Protein AF-A0A409W8H4-F1 (afdb_monomer)

Sequence (332 aa):
MALPLVQTGDVSIERWTSKVPLEGHRILLLGATGSGKSSFIEALAGSHNLLGISGSTLASVTQDVQAFKVVNVQAKQYDNDVWPVFIIDTPGQEMLKRSEDHFGQLQNVIWKDEVKRGAVMVKFQNTQASALEILIGAQVWDSIFSSVFNPNGKTELPPLVLTELMGRIQNARHERQVILRDRFQLLTLPDPGCDLDSTLIQLLKDVDGRLTNYIHQLVVFGSPVPNVPDPESIMYQHLFSITLSWQQFIHANKFALTQSPSLSPARRAVLKKSLRASIDNFISAYVTLNTVGNPPSNVQPFAPTVKLGMLDQIKLTTLMQAKRLQLQRKAL

Radius of gyration: 25.26 Å; Cα contacts (8 Å, |Δi|>4): 363; chains: 1; bounding box: 60×50×66 Å

Secondary structure (DSSP, 8-state):
----EEEEEEEEEEEE-SPPPSSSEEEE---BTTSSHHHHHHHHH-TT---S---SSSS----S-EEEEEEEEEEEPTTS-EEEEEEEE-PPB--TT-TTHHHHHIIIIISHHHHHTT-------SSHHHHHHHHHHGGGS-SSHHHHT-TTS-----HHHHHHHHHHHHHHHHHHHHHHHHHHHHHHSSS--HHHHHHHHHHHHHHHHHHHHHHHHHHHT-S-STTSPPHHHHHHHHHHHHHHHHHHHHHHHHHHHHH-TT--HHHHHHHHHHHHHHHHHHHHHHHHHHHH-SPPTTSPPP-------HHHHHHHHHHHHHHHHHHHHHT-

Structure (mmCIF, N/CA/C/O backbone):
data_AF-A0A409W8H4-F1
#
_entry.id   AF-A0A409W8H4-F1
#
loop_
_atom_site.group_PDB
_atom_site.id
_atom_site.type_symbol
_atom_site.label_atom_id
_atom_site.label_alt_id
_atom_site.label_comp_id
_atom_site.label_asym_id
_atom_site.label_entity_id
_atom_site.label_seq_id
_atom_site.pdbx_PDB_ins_code
_atom_site.Cartn_x
_atom_site.Cartn_y
_atom_site.Cartn_z
_atom_site.occupancy
_atom_site.B_iso_or_equiv
_atom_site.auth_seq_id
_atom_site.auth_comp_id
_atom_site.auth_asym_id
_atom_site.auth_atom_id
_atom_site.pdbx_PDB_model_num
ATOM 1 N N . MET A 1 1 ? 16.276 6.817 -31.673 1.00 57.44 1 MET A N 1
ATOM 2 C CA . MET A 1 1 ? 17.043 5.655 -32.135 1.00 57.44 1 MET A CA 1
ATOM 3 C C . MET A 1 1 ? 17.191 4.645 -31.016 1.00 57.44 1 MET A C 1
ATOM 5 O O . MET A 1 1 ? 17.761 4.958 -29.972 1.00 57.44 1 MET A O 1
ATOM 9 N N . ALA A 1 2 ? 16.630 3.457 -31.230 1.00 64.31 2 ALA A N 1
ATOM 10 C CA . ALA A 1 2 ? 16.836 2.293 -30.375 1.00 64.31 2 ALA A CA 1
ATOM 11 C C . ALA A 1 2 ? 18.333 1.965 -30.252 1.00 64.31 2 ALA A C 1
ATOM 13 O O . ALA A 1 2 ? 19.069 2.093 -31.230 1.00 64.31 2 ALA A O 1
ATOM 14 N N . LEU A 1 3 ? 18.776 1.537 -29.068 1.00 75.62 3 LEU A N 1
ATOM 15 C CA . LEU A 1 3 ? 20.126 1.002 -28.886 1.00 75.62 3 LEU A CA 1
ATOM 16 C C . LEU A 1 3 ? 20.118 -0.461 -29.351 1.00 75.62 3 LEU A C 1
ATOM 18 O O . LEU A 1 3 ? 19.427 -1.268 -28.721 1.00 75.62 3 LEU A O 1
ATOM 22 N N . PRO A 1 4 ? 20.831 -0.840 -30.428 1.00 86.50 4 PRO A N 1
ATOM 23 C CA . PRO A 1 4 ? 20.831 -2.222 -30.877 1.00 86.50 4 PRO A CA 1
ATOM 24 C C . PRO A 1 4 ? 21.430 -3.131 -29.803 1.00 86.50 4 PRO A C 1
ATOM 26 O O . PRO A 1 4 ? 22.544 -2.904 -29.324 1.00 86.50 4 PRO A O 1
ATOM 29 N N . LEU A 1 5 ? 20.689 -4.175 -29.433 1.00 89.88 5 LEU A N 1
ATOM 30 C CA . LEU A 1 5 ? 21.189 -5.222 -28.553 1.00 89.88 5 LEU A CA 1
ATOM 31 C C . LEU A 1 5 ? 22.082 -6.171 -29.346 1.00 89.88 5 LEU A C 1
ATOM 33 O O . LEU A 1 5 ? 21.647 -6.758 -30.325 1.00 89.88 5 LEU A O 1
ATOM 37 N N . VAL A 1 6 ? 23.323 -6.356 -28.933 1.00 91.69 6 VAL A N 1
ATOM 38 C CA . VAL A 1 6 ? 24.270 -7.252 -29.588 1.00 91.69 6 VAL A CA 1
ATOM 39 C C . VAL A 1 6 ? 24.545 -8.431 -28.678 1.00 91.69 6 VAL A C 1
ATOM 41 O O . VAL A 1 6 ? 24.957 -8.263 -27.531 1.00 91.69 6 VAL A O 1
ATOM 44 N N . GLN A 1 7 ? 24.311 -9.624 -29.215 1.00 93.94 7 GLN A N 1
ATOM 45 C CA . GLN A 1 7 ? 24.717 -10.868 -28.588 1.00 93.94 7 GLN A CA 1
ATOM 46 C C . GLN A 1 7 ? 26.213 -11.087 -28.843 1.00 93.94 7 GLN A C 1
ATOM 48 O O . GLN A 1 7 ? 26.664 -11.064 -29.987 1.00 93.94 7 GLN A O 1
ATOM 53 N N . THR A 1 8 ? 26.986 -11.281 -27.777 1.00 95.31 8 THR A N 1
ATOM 54 C CA . THR A 1 8 ? 28.448 -11.459 -27.831 1.00 95.31 8 THR A CA 1
ATOM 55 C C . THR A 1 8 ? 28.888 -12.900 -27.564 1.00 95.31 8 THR A C 1
ATOM 57 O O . THR A 1 8 ? 30.082 -13.183 -27.566 1.00 95.31 8 THR A O 1
ATOM 60 N N . GLY A 1 9 ? 27.942 -13.805 -27.309 1.00 94.75 9 GLY A N 1
ATOM 61 C CA . GLY A 1 9 ? 28.176 -15.209 -26.970 1.00 94.75 9 GLY A CA 1
ATOM 62 C C . GLY A 1 9 ? 26.880 -15.899 -26.546 1.00 94.75 9 GLY A C 1
ATOM 63 O O . GLY A 1 9 ? 25.793 -15.372 -26.788 1.00 94.75 9 GLY A O 1
ATOM 64 N N . ASP A 1 10 ? 26.982 -17.056 -25.897 1.00 93.25 10 ASP A N 1
ATOM 65 C CA . ASP A 1 10 ? 25.813 -17.767 -25.369 1.00 93.25 10 ASP A CA 1
ATOM 66 C C . ASP A 1 10 ? 25.134 -16.944 -24.270 1.00 93.25 10 ASP A C 1
ATOM 68 O O . ASP A 1 10 ? 25.772 -16.535 -23.297 1.00 93.25 10 ASP A O 1
ATOM 72 N N . VAL A 1 11 ? 23.841 -16.670 -24.434 1.00 93.44 11 VAL A N 1
ATOM 73 C CA . VAL A 1 11 ? 23.091 -15.821 -23.502 1.00 93.44 11 VAL A CA 1
ATOM 74 C C . VAL A 1 11 ? 22.769 -16.590 -22.227 1.00 93.44 11 VAL A C 1
ATOM 76 O O . VAL A 1 11 ? 22.289 -17.722 -22.272 1.00 93.44 11 VAL A O 1
ATOM 79 N N . SER A 1 12 ? 22.992 -15.941 -21.087 1.00 93.94 12 SER A N 1
ATOM 80 C CA . SER A 1 12 ? 22.566 -16.427 -19.776 1.00 93.94 12 SER A CA 1
ATOM 81 C C . SER A 1 12 ? 22.081 -15.270 -18.901 1.00 93.94 12 SER A C 1
ATOM 83 O O . SER A 1 12 ? 22.122 -14.102 -19.298 1.00 93.94 12 SER A O 1
ATOM 85 N N . ILE A 1 13 ? 21.569 -15.584 -17.712 1.00 95.19 13 ILE A N 1
ATOM 86 C CA . ILE A 1 13 ? 21.034 -14.603 -16.767 1.00 95.19 13 ILE A CA 1
ATOM 87 C C . ILE A 1 13 ? 21.711 -14.787 -15.413 1.00 95.19 13 ILE A C 1
ATOM 89 O O . ILE A 1 13 ? 21.793 -15.903 -14.905 1.00 95.19 13 ILE A O 1
ATOM 93 N N . GLU A 1 14 ? 22.107 -13.679 -14.791 1.00 95.19 14 GLU A N 1
ATOM 94 C CA . GLU A 1 14 ? 22.548 -13.649 -13.396 1.00 95.19 14 GLU A CA 1
ATOM 95 C C . GLU A 1 14 ? 21.641 -12.745 -12.552 1.00 95.19 14 GLU A C 1
ATOM 97 O O . GLU A 1 14 ? 2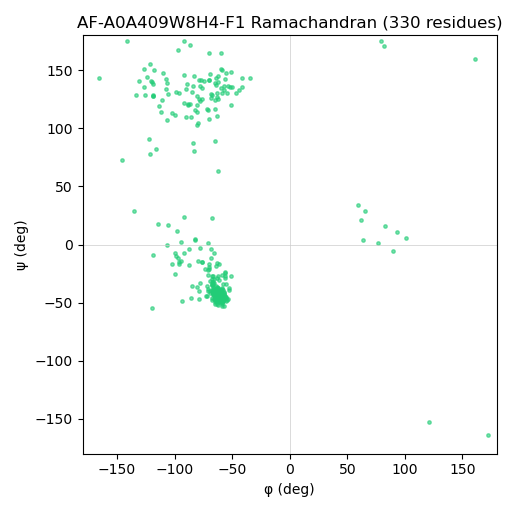1.253 -11.653 -12.976 1.00 95.19 14 GLU A O 1
ATOM 102 N N . ARG A 1 15 ? 21.289 -13.183 -11.335 1.00 95.31 15 ARG A N 1
ATOM 103 C CA . ARG A 1 15 ? 20.558 -12.330 -10.386 1.00 95.31 15 ARG A CA 1
ATOM 104 C C . ARG A 1 15 ? 21.471 -11.187 -9.940 1.00 95.31 15 ARG A C 1
ATOM 106 O O . ARG A 1 15 ? 22.582 -11.421 -9.474 1.00 95.31 15 ARG A O 1
ATOM 113 N N . TRP A 1 16 ? 20.979 -9.955 -10.028 1.00 95.56 16 TRP A N 1
ATOM 114 C CA . TRP A 1 16 ? 21.718 -8.758 -9.641 1.00 95.56 16 TRP A CA 1
ATOM 115 C C . TRP A 1 16 ? 21.292 -8.291 -8.247 1.00 95.56 16 TRP A C 1
ATOM 117 O O . TRP A 1 16 ? 20.166 -7.841 -8.046 1.00 95.56 16 TRP A O 1
ATOM 127 N N . THR A 1 17 ? 22.192 -8.401 -7.270 1.00 91.44 17 THR A N 1
ATOM 128 C CA . THR A 1 17 ? 21.924 -8.041 -5.863 1.00 91.44 17 THR A CA 1
ATOM 129 C C . THR A 1 17 ? 22.351 -6.620 -5.502 1.00 91.44 17 THR A C 1
ATOM 131 O O . THR A 1 17 ? 21.981 -6.108 -4.448 1.00 91.44 17 THR A O 1
ATOM 134 N N . SER A 1 18 ? 23.148 -5.981 -6.356 1.00 90.81 18 SER A N 1
ATOM 135 C CA . SER A 1 18 ? 23.630 -4.614 -6.156 1.00 90.81 18 SER A CA 1
ATOM 136 C C . SER A 1 18 ? 22.631 -3.587 -6.693 1.00 90.81 18 SER A C 1
ATOM 138 O O . SER A 1 18 ? 21.676 -3.912 -7.398 1.00 90.81 18 SER A O 1
ATOM 140 N N . LYS A 1 19 ? 22.865 -2.300 -6.415 1.00 82.94 19 LYS A N 1
ATOM 141 C CA . LYS A 1 19 ? 22.134 -1.226 -7.098 1.00 82.94 19 LYS A CA 1
ATOM 142 C C . LYS A 1 19 ? 22.375 -1.347 -8.607 1.00 82.94 19 LYS A C 1
ATOM 144 O O . LYS A 1 19 ? 23.519 -1.491 -9.036 1.00 82.94 19 LYS A O 1
ATOM 149 N N . VAL A 1 20 ? 21.310 -1.323 -9.410 1.00 81.12 20 VAL A N 1
ATOM 150 C CA . VAL A 1 20 ? 21.439 -1.320 -10.876 1.00 81.12 20 VAL A CA 1
ATOM 151 C C . VAL A 1 20 ? 22.185 -0.039 -11.277 1.00 81.12 20 VAL A C 1
ATOM 153 O O . VAL A 1 20 ? 21.762 1.044 -10.854 1.00 81.12 20 VAL A O 1
ATOM 156 N N . PRO A 1 21 ? 23.295 -0.128 -12.034 1.00 82.88 21 PRO A N 1
ATOM 157 C CA . PRO A 1 21 ? 24.076 1.042 -12.422 1.00 82.88 21 PRO A CA 1
ATOM 158 C C . PRO A 1 21 ? 23.218 2.017 -13.230 1.00 82.88 21 PRO A C 1
ATOM 160 O O . PRO A 1 21 ? 22.265 1.608 -13.899 1.00 82.88 21 PRO A O 1
ATOM 163 N N . LEU A 1 22 ? 23.538 3.313 -13.149 1.00 76.81 22 LEU A N 1
ATOM 164 C CA . LEU A 1 22 ? 22.851 4.345 -13.933 1.00 76.81 22 LEU A CA 1
ATOM 165 C C . LEU A 1 22 ? 23.030 4.096 -15.438 1.00 76.81 22 LEU A C 1
ATOM 167 O O . LEU A 1 22 ? 22.048 4.169 -16.176 1.00 76.81 22 LEU A O 1
ATOM 171 N N . GLU A 1 23 ? 24.245 3.715 -15.826 1.00 83.94 23 GLU A N 1
ATOM 172 C CA . GLU A 1 23 ? 24.684 3.348 -17.175 1.00 83.94 23 GLU A CA 1
ATOM 173 C C . GLU A 1 23 ? 24.348 1.878 -17.467 1.00 83.94 23 GLU A C 1
ATOM 175 O O . GLU A 1 23 ? 25.158 0.966 -17.304 1.00 83.94 23 GLU A O 1
ATOM 180 N N . GLY A 1 24 ? 23.094 1.626 -17.834 1.00 85.31 24 GLY A N 1
ATOM 181 C CA . GLY A 1 24 ? 22.608 0.292 -18.167 1.00 85.31 24 GLY A CA 1
ATOM 182 C C . GLY A 1 24 ? 21.266 0.357 -18.879 1.00 85.31 24 GLY A C 1
ATOM 183 O O . GLY A 1 24 ? 20.414 1.186 -18.546 1.00 85.31 24 GLY A O 1
ATOM 184 N N . HIS A 1 25 ? 21.060 -0.531 -19.849 1.00 86.94 25 HIS A N 1
ATOM 185 C CA . HIS A 1 25 ? 19.770 -0.672 -20.512 1.00 86.94 25 HIS A CA 1
ATOM 186 C C . HIS A 1 25 ? 18.841 -1.517 -19.635 1.00 86.94 25 HIS A C 1
ATOM 188 O O . HIS A 1 25 ? 19.228 -2.596 -19.195 1.00 86.94 25 HIS A O 1
ATOM 194 N N . ARG A 1 26 ? 17.629 -1.030 -19.344 1.00 83.06 26 ARG A N 1
ATOM 195 C CA . ARG A 1 26 ? 16.690 -1.690 -18.423 1.00 83.06 26 ARG A CA 1
ATOM 196 C C . ARG A 1 26 ? 15.413 -2.070 -19.153 1.00 83.06 26 ARG A C 1
ATOM 198 O O . ARG A 1 26 ? 14.768 -1.212 -19.748 1.00 83.06 26 ARG A O 1
ATOM 205 N N . ILE A 1 27 ? 15.032 -3.333 -19.037 1.00 85.69 27 ILE A N 1
ATOM 206 C CA . ILE A 1 27 ? 13.804 -3.895 -19.587 1.00 85.69 27 ILE A CA 1
ATOM 207 C C . ILE A 1 27 ? 12.903 -4.247 -18.410 1.00 85.69 27 ILE A C 1
ATOM 209 O O . ILE A 1 27 ? 13.237 -5.104 -17.597 1.00 85.69 27 ILE A O 1
ATOM 213 N N . LEU A 1 28 ? 11.774 -3.557 -18.290 1.00 79.69 28 LEU A N 1
ATOM 214 C CA . LEU A 1 28 ? 10.819 -3.780 -17.210 1.00 79.69 28 LEU A CA 1
ATOM 215 C C . LEU A 1 28 ? 9.772 -4.808 -17.643 1.00 79.69 28 LEU A C 1
ATOM 217 O O . LEU A 1 28 ? 9.062 -4.582 -18.621 1.00 79.69 28 LEU A O 1
ATOM 221 N N . LEU A 1 29 ? 9.645 -5.913 -16.904 1.00 81.88 29 LEU A N 1
ATOM 222 C CA . LEU A 1 29 ? 8.575 -6.882 -17.130 1.00 81.88 29 LEU A CA 1
ATOM 223 C C . LEU A 1 29 ? 7.347 -6.484 -16.316 1.00 81.88 29 LEU A C 1
ATOM 225 O O . LEU A 1 29 ? 7.400 -6.414 -15.088 1.00 81.88 29 LEU A O 1
ATOM 229 N N . LEU A 1 30 ? 6.225 -6.264 -16.997 1.00 74.12 30 LEU A N 1
ATOM 230 C CA . LEU A 1 30 ? 4.935 -5.942 -16.390 1.00 74.12 30 LEU A CA 1
ATOM 231 C C . LEU A 1 30 ? 3.905 -7.001 -16.780 1.00 74.12 30 LEU A C 1
ATOM 233 O O . LEU A 1 30 ? 3.887 -7.477 -17.911 1.00 74.12 30 LEU A O 1
ATOM 237 N N . GLY A 1 31 ? 3.044 -7.383 -15.838 1.00 71.38 31 GLY A N 1
ATOM 238 C CA . GLY A 1 31 ? 2.031 -8.409 -16.077 1.00 71.38 31 GLY A CA 1
ATOM 239 C C . GLY A 1 31 ? 1.469 -9.014 -14.795 1.00 71.38 31 GLY A C 1
ATOM 240 O O . GLY A 1 31 ? 2.091 -8.960 -13.730 1.00 71.38 31 GLY A O 1
ATOM 241 N N . ALA A 1 32 ? 0.293 -9.629 -14.897 1.00 73.62 32 ALA A N 1
ATOM 242 C CA . ALA A 1 32 ? -0.388 -10.290 -13.785 1.00 73.62 32 ALA A CA 1
ATOM 243 C C . ALA A 1 32 ? 0.436 -11.435 -13.152 1.00 73.62 32 ALA A C 1
ATOM 245 O O . ALA A 1 32 ? 1.417 -11.924 -13.717 1.00 73.62 32 ALA A O 1
ATOM 246 N N . THR A 1 33 ? 0.060 -11.884 -11.963 1.00 78.69 33 THR A N 1
ATOM 247 C CA . THR A 1 33 ? 0.508 -13.140 -11.360 1.00 78.69 33 THR A CA 1
ATOM 248 C C . THR A 1 33 ? 0.163 -14.277 -12.307 1.00 78.69 33 THR A C 1
ATOM 250 O O . THR A 1 33 ? -0.927 -14.310 -12.872 1.00 78.69 33 THR A O 1
ATOM 253 N N . GLY A 1 34 ? 1.126 -15.163 -12.551 1.00 78.88 34 GLY A N 1
ATOM 254 C CA . GLY A 1 34 ? 0.972 -16.244 -13.524 1.00 78.88 34 GLY A CA 1
ATOM 255 C C . GLY A 1 34 ? 1.106 -15.828 -14.995 1.00 78.88 34 GLY A C 1
ATOM 256 O O . GLY A 1 34 ? 1.022 -16.689 -15.858 1.00 78.88 34 GLY A O 1
ATOM 257 N N . SER A 1 35 ? 1.381 -14.556 -15.318 1.00 77.44 35 SER A N 1
ATOM 258 C CA . SER A 1 35 ? 1.608 -14.120 -16.718 1.00 77.44 35 SER A CA 1
ATOM 259 C C . SER A 1 35 ? 2.928 -14.604 -17.338 1.00 77.44 35 SER A C 1
ATOM 261 O O . SER A 1 35 ? 3.225 -14.267 -18.479 1.00 77.44 35 SER A O 1
ATOM 263 N N . GLY A 1 36 ? 3.733 -15.374 -16.600 1.00 86.19 36 GLY A N 1
ATOM 264 C CA . GLY A 1 36 ? 4.979 -15.954 -17.105 1.00 86.19 36 GLY A CA 1
ATOM 265 C C . GLY A 1 36 ? 6.192 -15.021 -17.076 1.00 86.19 36 GLY A C 1
ATOM 266 O O . GLY A 1 36 ? 7.183 -15.333 -17.721 1.00 86.19 36 GLY A O 1
ATOM 267 N N . LYS A 1 37 ? 6.165 -13.906 -16.328 1.00 88.69 37 LYS A N 1
ATOM 268 C CA . LYS A 1 37 ? 7.323 -12.987 -16.207 1.00 88.69 37 LYS A CA 1
ATOM 269 C C . LYS A 1 37 ? 8.586 -13.686 -15.696 1.00 88.69 37 LYS A C 1
ATOM 271 O O . LYS A 1 37 ? 9.624 -13.646 -16.343 1.00 88.69 37 LYS A O 1
ATOM 276 N N . SER A 1 38 ? 8.494 -14.383 -14.568 1.00 90.25 38 SER A N 1
ATOM 277 C CA . SER A 1 38 ? 9.641 -15.102 -14.002 1.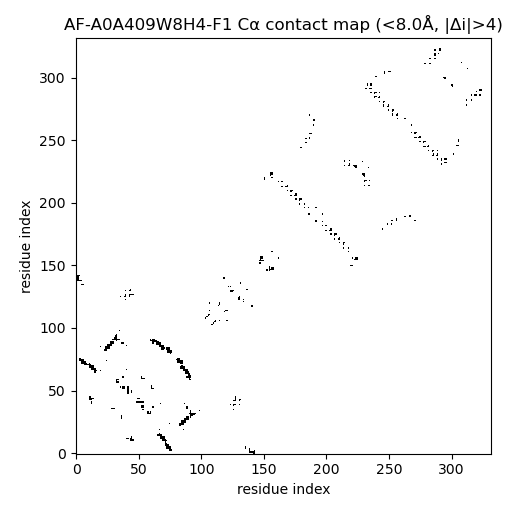00 90.25 38 SER A CA 1
ATOM 278 C C . SER A 1 38 ? 10.033 -16.303 -14.869 1.00 90.25 38 SER A C 1
ATOM 280 O O . SER A 1 38 ? 11.215 -16.599 -15.005 1.00 90.25 38 SER A O 1
ATOM 282 N N . SER A 1 39 ? 9.064 -16.932 -15.546 1.00 90.81 39 SER A N 1
ATOM 283 C CA . SER A 1 39 ? 9.326 -17.973 -16.549 1.00 90.81 39 SER A CA 1
ATOM 284 C C . SER A 1 39 ? 10.063 -17.430 -17.780 1.00 90.81 39 SER A C 1
ATOM 286 O O . SER A 1 39 ? 10.907 -18.121 -18.332 1.00 90.81 39 SER A O 1
ATOM 288 N N . PHE A 1 40 ? 9.818 -16.178 -18.183 1.00 91.56 40 PHE A N 1
ATOM 289 C CA . PHE A 1 40 ? 10.580 -15.491 -19.232 1.00 91.56 40 PHE A CA 1
ATOM 290 C C . PHE A 1 40 ? 12.045 -15.317 -18.846 1.00 91.56 40 PHE A C 1
ATOM 292 O O . PHE A 1 40 ? 12.936 -15.606 -19.642 1.00 91.56 40 PHE A O 1
ATOM 299 N N . ILE A 1 41 ? 12.303 -14.910 -17.605 1.00 92.31 41 ILE A N 1
ATOM 300 C CA . ILE A 1 41 ? 13.667 -14.751 -17.093 1.00 92.31 41 ILE A CA 1
ATOM 301 C C . ILE A 1 41 ? 14.375 -16.107 -16.989 1.00 92.31 41 ILE A C 1
ATOM 303 O O . ILE A 1 41 ? 15.527 -16.224 -17.396 1.00 92.31 41 ILE A O 1
ATOM 307 N N . GLU A 1 42 ? 13.696 -17.146 -16.501 1.00 92.12 42 GLU A N 1
ATOM 308 C CA . GLU A 1 42 ? 14.261 -18.502 -16.472 1.00 92.12 42 GLU A CA 1
ATOM 309 C C . GLU A 1 42 ? 14.517 -19.064 -17.864 1.00 92.12 42 GLU A C 1
ATOM 311 O O . GLU A 1 42 ? 15.563 -19.664 -18.096 1.00 92.12 42 GLU A O 1
ATOM 316 N N . ALA A 1 43 ? 13.611 -18.826 -18.812 1.00 91.31 43 ALA A N 1
ATOM 317 C CA . ALA A 1 43 ? 13.813 -19.235 -20.191 1.00 91.31 43 ALA A CA 1
ATOM 318 C C . ALA A 1 43 ? 15.097 -18.617 -20.765 1.00 91.31 43 ALA A C 1
ATOM 320 O O . ALA A 1 43 ? 15.844 -19.314 -21.443 1.00 91.31 43 ALA A O 1
ATOM 321 N N . LEU A 1 44 ? 15.405 -17.353 -20.448 1.00 92.19 44 LEU A N 1
ATOM 322 C CA . LEU A 1 44 ? 16.658 -16.707 -20.860 1.00 92.19 44 LEU A CA 1
ATOM 323 C C . LEU A 1 44 ? 17.909 -17.311 -20.208 1.00 92.19 44 LEU A C 1
ATOM 325 O O . LEU A 1 44 ? 18.980 -17.257 -20.808 1.00 92.19 44 LEU A O 1
ATOM 329 N N . ALA A 1 45 ? 17.795 -17.895 -19.014 1.00 91.06 45 ALA A N 1
ATOM 330 C CA . ALA A 1 45 ? 18.913 -18.550 -18.337 1.00 91.06 45 ALA A CA 1
ATOM 331 C C . ALA A 1 45 ? 19.348 -19.863 -19.028 1.00 91.06 45 ALA A C 1
ATOM 333 O O . ALA A 1 45 ? 20.486 -20.309 -18.840 1.00 91.06 45 ALA A O 1
ATOM 334 N N . GLY A 1 46 ? 18.466 -20.447 -19.850 1.00 86.94 46 GLY A N 1
ATOM 335 C CA . GLY A 1 46 ? 18.676 -21.702 -20.568 1.00 86.94 46 GLY A CA 1
ATOM 336 C C . GLY A 1 46 ? 18.411 -22.947 -19.717 1.00 86.94 46 GLY A C 1
ATOM 337 O O . GLY A 1 46 ? 18.245 -22.881 -18.501 1.00 86.94 46 GLY A O 1
ATOM 338 N N . SER A 1 47 ? 18.395 -24.120 -20.356 1.00 81.56 47 SER A N 1
ATOM 339 C CA . SER A 1 47 ? 18.029 -25.405 -19.726 1.00 81.56 47 SER A CA 1
ATOM 340 C C . SER A 1 47 ? 18.934 -25.846 -18.572 1.00 81.56 47 SER A C 1
ATOM 342 O O . SER A 1 47 ? 18.564 -26.736 -17.811 1.00 81.56 47 SER A O 1
ATOM 344 N N . HIS A 1 48 ? 20.123 -25.256 -18.445 1.00 80.38 48 HIS A N 1
ATOM 345 C CA . HIS A 1 48 ? 21.128 -25.649 -17.458 1.00 80.38 48 HIS A CA 1
ATOM 346 C C . HIS A 1 48 ? 21.146 -24.768 -16.201 1.00 80.38 48 HIS A C 1
ATOM 348 O O . HIS A 1 48 ? 21.796 -25.140 -15.228 1.00 80.38 48 HIS A O 1
ATOM 354 N N . ASN A 1 49 ? 20.423 -23.640 -16.185 1.00 74.50 49 ASN A N 1
ATOM 355 C CA . ASN A 1 49 ? 20.438 -22.686 -15.075 1.00 74.50 49 ASN A CA 1
ATOM 356 C C . ASN A 1 49 ? 19.033 -22.485 -14.503 1.00 74.50 49 ASN A C 1
ATOM 358 O O . ASN A 1 49 ? 18.285 -21.599 -14.914 1.00 74.50 49 ASN A O 1
ATOM 362 N N . LEU A 1 50 ? 18.687 -23.300 -13.507 1.00 80.69 50 LEU A N 1
ATOM 363 C CA . LEU A 1 50 ? 17.455 -23.123 -12.746 1.00 80.69 50 LEU A CA 1
ATOM 364 C C . LEU A 1 50 ? 17.665 -22.028 -11.697 1.00 80.69 50 LEU A C 1
ATOM 366 O O . LEU A 1 50 ? 18.282 -22.256 -10.660 1.00 80.69 50 LEU A O 1
ATOM 370 N N . LEU A 1 51 ? 17.136 -20.833 -11.966 1.00 88.00 51 LEU A N 1
ATOM 371 C CA . LEU A 1 51 ? 17.102 -19.744 -10.984 1.00 88.00 51 LEU A CA 1
ATOM 372 C C . LEU A 1 51 ? 16.114 -20.032 -9.840 1.00 88.00 51 LEU A C 1
ATOM 374 O O . LEU A 1 51 ? 16.234 -19.434 -8.770 1.00 88.00 51 LEU A O 1
ATOM 378 N N . GLY A 1 52 ? 15.147 -20.933 -10.057 1.00 88.69 52 GLY A N 1
ATOM 379 C CA . GLY A 1 52 ? 14.131 -21.299 -9.068 1.00 88.69 52 GLY A CA 1
ATOM 380 C C . GLY A 1 52 ? 13.189 -20.141 -8.734 1.00 88.69 52 GLY A C 1
ATOM 381 O O . GLY A 1 52 ? 12.713 -20.034 -7.606 1.00 88.69 52 GLY A O 1
ATOM 382 N N . ILE A 1 53 ? 12.976 -19.239 -9.693 1.00 87.00 53 ILE A N 1
ATOM 383 C CA . ILE A 1 53 ? 12.123 -18.053 -9.571 1.00 87.00 53 ILE A CA 1
ATOM 384 C C . ILE A 1 53 ? 10.766 -18.247 -10.247 1.00 87.00 53 ILE A C 1
ATOM 386 O O . ILE A 1 53 ? 9.846 -17.485 -9.962 1.00 87.00 53 ILE A O 1
ATOM 390 N N . SER A 1 54 ? 10.613 -19.242 -11.127 1.00 83.88 54 SER A N 1
ATOM 391 C CA . SER A 1 54 ? 9.301 -19.644 -11.621 1.00 83.88 54 SER A CA 1
ATOM 392 C C . SER A 1 54 ? 8.769 -20.824 -10.807 1.00 83.88 54 SER A C 1
ATOM 394 O O . SER A 1 54 ? 9.457 -21.807 -10.537 1.00 83.88 54 SER A O 1
ATOM 396 N N . GLY A 1 55 ? 7.528 -20.688 -10.345 1.00 79.06 55 GLY A N 1
ATOM 397 C CA . GLY A 1 55 ? 6.785 -21.751 -9.682 1.00 79.06 55 GLY A CA 1
ATOM 398 C C . GLY A 1 55 ? 5.653 -22.226 -10.582 1.00 79.06 55 GLY A C 1
ATOM 399 O O . GLY A 1 55 ? 5.058 -21.435 -11.311 1.00 79.06 55 GLY A O 1
ATOM 400 N N . SER A 1 56 ? 5.320 -23.514 -10.508 1.00 71.69 56 SER A N 1
ATOM 401 C CA . SER A 1 56 ? 4.136 -24.086 -11.166 1.00 71.69 56 SER A CA 1
ATOM 402 C C . SER A 1 56 ? 2.829 -23.788 -10.420 1.00 71.69 56 SER A C 1
ATOM 404 O O . SER A 1 56 ? 1.750 -24.179 -10.865 1.00 71.69 56 SER A O 1
ATOM 406 N N . THR A 1 57 ? 2.907 -23.117 -9.270 1.00 67.00 57 THR A N 1
ATOM 407 C CA . THR A 1 57 ? 1.753 -22.776 -8.445 1.00 67.00 57 THR A CA 1
ATOM 408 C C . THR A 1 57 ? 1.214 -21.395 -8.816 1.00 67.00 57 THR A C 1
ATOM 410 O O . THR A 1 57 ? 1.956 -20.479 -9.153 1.00 67.00 57 THR A O 1
ATOM 413 N N . LEU A 1 58 ? -0.108 -21.225 -8.724 1.00 58.03 58 LEU A N 1
ATOM 414 C CA . LEU A 1 58 ? -0.794 -19.942 -8.949 1.00 58.03 58 LEU A CA 1
ATOM 415 C C . LEU A 1 58 ? -0.494 -18.886 -7.865 1.00 58.03 58 LEU A C 1
ATOM 417 O O . LEU A 1 58 ? -0.974 -17.757 -7.960 1.00 58.03 58 LEU A O 1
ATOM 421 N N . ALA A 1 59 ? 0.267 -19.246 -6.828 1.00 59.41 59 ALA A N 1
ATOM 422 C CA . ALA A 1 59 ? 0.689 -18.319 -5.790 1.00 59.41 59 ALA A CA 1
ATOM 423 C C . ALA A 1 59 ? 1.708 -17.321 -6.358 1.00 59.41 59 ALA A C 1
ATOM 425 O O . ALA A 1 59 ? 2.562 -17.682 -7.166 1.00 59.41 59 ALA A O 1
ATOM 426 N N . SER A 1 60 ? 1.637 -16.057 -5.934 1.00 62.62 60 SER A N 1
ATOM 427 C CA . SER A 1 60 ? 2.618 -15.055 -6.358 1.00 62.62 60 SER A CA 1
ATOM 428 C C . SER A 1 60 ? 4.014 -15.436 -5.866 1.00 62.62 60 SER A C 1
ATOM 430 O O . SER A 1 60 ? 4.284 -15.388 -4.667 1.00 62.62 60 SER A O 1
ATOM 432 N N . VAL A 1 61 ? 4.892 -15.813 -6.797 1.00 70.19 61 VAL A N 1
ATOM 433 C CA . VAL A 1 61 ? 6.287 -16.185 -6.505 1.00 70.19 61 VAL A CA 1
ATOM 434 C C . VAL A 1 61 ? 7.164 -14.940 -6.341 1.00 70.19 61 VAL A C 1
ATOM 436 O O . VAL A 1 61 ? 8.018 -14.888 -5.459 1.00 70.19 61 VAL A O 1
ATOM 439 N N . THR A 1 62 ? 6.902 -13.893 -7.128 1.00 68.94 62 THR A N 1
ATOM 440 C CA . THR A 1 62 ? 7.605 -12.609 -7.027 1.00 68.94 62 THR A CA 1
ATOM 441 C C . THR A 1 62 ? 6.869 -11.701 -6.043 1.00 68.94 62 THR A C 1
ATOM 443 O O . THR A 1 62 ? 5.764 -11.239 -6.333 1.00 68.94 62 THR A O 1
ATOM 446 N N . GLN A 1 63 ? 7.464 -11.461 -4.873 1.00 73.31 63 GLN A N 1
ATOM 447 C CA . GLN A 1 63 ? 6.942 -10.520 -3.867 1.00 73.31 63 GLN A CA 1
ATOM 448 C C . GLN A 1 63 ? 7.651 -9.162 -3.899 1.00 73.31 63 GLN A C 1
ATOM 450 O O . GLN A 1 63 ? 7.040 -8.144 -3.583 1.00 73.31 63 GLN A O 1
ATOM 455 N N . ASP A 1 64 ? 8.893 -9.140 -4.382 1.00 76.56 64 ASP A N 1
ATOM 456 C CA . ASP A 1 64 ? 9.737 -7.952 -4.467 1.00 76.56 64 ASP A CA 1
ATOM 457 C C . ASP A 1 64 ? 10.171 -7.678 -5.908 1.00 76.56 64 ASP A C 1
ATOM 459 O O . ASP A 1 64 ? 10.252 -8.590 -6.731 1.00 76.56 64 ASP A O 1
ATOM 463 N N . VAL A 1 65 ? 10.491 -6.419 -6.215 1.00 78.62 65 VAL A N 1
ATOM 464 C CA . VAL A 1 65 ? 11.131 -6.059 -7.489 1.00 78.62 65 VAL A CA 1
ATOM 465 C C . VAL A 1 65 ? 12.553 -6.615 -7.498 1.00 78.62 65 VAL A C 1
ATOM 467 O O . VAL A 1 65 ? 13.337 -6.331 -6.593 1.00 78.62 65 VAL A O 1
ATOM 470 N N . GLN A 1 66 ? 12.896 -7.389 -8.525 1.00 89.88 66 GLN A N 1
ATOM 471 C CA . GLN A 1 66 ? 14.205 -8.029 -8.654 1.00 89.88 66 GLN A CA 1
ATOM 472 C C . GLN A 1 66 ? 14.866 -7.646 -9.972 1.00 89.88 66 GLN A C 1
ATOM 474 O O . GLN A 1 66 ? 14.201 -7.508 -10.994 1.00 89.88 66 GLN A O 1
ATOM 479 N N . ALA A 1 67 ? 16.186 -7.484 -9.953 1.00 91.19 67 ALA A N 1
ATOM 480 C CA . ALA A 1 67 ? 16.971 -7.198 -11.145 1.00 91.19 67 ALA A CA 1
ATOM 481 C C . ALA A 1 67 ? 17.793 -8.422 -11.554 1.00 91.19 67 ALA A C 1
ATOM 483 O O . ALA A 1 67 ? 18.348 -9.135 -10.716 1.00 91.19 67 ALA A O 1
ATOM 484 N N . PHE A 1 68 ? 17.901 -8.629 -12.858 1.00 94.94 68 PHE A N 1
ATOM 485 C CA . PHE A 1 68 ? 18.643 -9.714 -13.478 1.00 94.94 68 PHE A CA 1
ATOM 486 C C . PHE A 1 68 ? 19.482 -9.138 -14.606 1.00 94.94 68 PHE A C 1
ATOM 488 O O . PHE A 1 68 ? 18.961 -8.404 -15.439 1.00 94.94 68 PHE A O 1
ATOM 495 N N . LYS A 1 69 ? 20.777 -9.430 -14.646 1.00 96.06 69 LYS A N 1
ATOM 496 C CA . LYS A 1 69 ? 21.635 -8.998 -15.748 1.00 96.06 69 LYS A CA 1
ATOM 497 C C . LYS A 1 69 ? 21.636 -10.074 -16.825 1.00 96.06 69 LYS A C 1
ATOM 499 O O . LYS A 1 69 ? 21.800 -11.256 -16.523 1.00 96.06 69 LYS A O 1
ATOM 504 N N . VAL A 1 70 ? 21.473 -9.650 -18.071 1.00 95.88 70 VAL A N 1
ATOM 505 C CA . VAL A 1 70 ? 21.590 -10.520 -19.239 1.00 95.88 70 VAL A CA 1
ATOM 506 C C . VAL A 1 70 ? 23.059 -10.594 -19.631 1.00 95.88 70 VAL A C 1
ATOM 508 O O . VAL A 1 70 ? 23.657 -9.611 -20.070 1.00 95.88 70 VAL A O 1
ATOM 511 N N . VAL A 1 71 ? 23.668 -11.753 -19.417 1.00 95.88 71 VAL A N 1
ATOM 512 C CA . VAL A 1 71 ? 25.072 -12.004 -19.737 1.00 95.88 71 VAL A CA 1
ATOM 513 C C . VAL A 1 71 ? 25.196 -12.253 -21.238 1.00 95.88 71 VAL A C 1
ATOM 515 O O . VAL A 1 71 ? 24.334 -12.882 -21.850 1.00 95.88 71 VAL A O 1
ATOM 518 N N . ASN A 1 72 ? 26.275 -11.734 -21.831 1.00 95.62 72 ASN A N 1
ATOM 519 C CA . ASN A 1 72 ? 26.557 -11.796 -23.269 1.00 95.62 72 ASN A CA 1
ATOM 520 C C . ASN A 1 72 ? 25.524 -11.094 -24.167 1.00 95.62 72 ASN A C 1
ATOM 522 O O . ASN A 1 72 ? 25.463 -11.364 -25.365 1.00 95.62 72 ASN A O 1
ATOM 526 N N . VAL A 1 73 ? 24.752 -10.158 -23.607 1.00 94.62 73 VAL A N 1
ATOM 527 C CA . VAL A 1 73 ? 23.918 -9.216 -24.362 1.00 94.62 73 VAL A CA 1
ATOM 528 C C . VAL A 1 73 ? 24.264 -7.799 -23.925 1.00 94.62 73 VAL A C 1
ATOM 530 O O . VAL A 1 73 ? 24.290 -7.486 -22.735 1.00 94.62 73 VAL A O 1
ATOM 533 N N . GLN A 1 74 ? 24.547 -6.936 -24.895 1.00 93.94 74 GLN A N 1
ATOM 534 C CA . GLN A 1 74 ? 24.957 -5.553 -24.657 1.00 93.94 74 GLN A CA 1
ATOM 535 C C . GLN A 1 74 ? 24.139 -4.605 -25.526 1.00 93.94 74 GLN A C 1
ATOM 537 O O . GLN A 1 74 ? 23.898 -4.903 -26.688 1.00 93.94 74 GLN A O 1
ATOM 542 N N . ALA A 1 75 ? 23.743 -3.451 -25.001 1.00 90.44 75 ALA A N 1
ATOM 543 C CA . ALA A 1 75 ? 23.132 -2.397 -25.803 1.00 90.44 75 ALA A CA 1
ATOM 544 C C . ALA A 1 75 ? 24.232 -1.490 -26.372 1.00 90.44 75 ALA A C 1
ATOM 546 O O . ALA A 1 75 ? 24.989 -0.907 -25.600 1.00 90.44 75 ALA A O 1
ATOM 547 N N . LYS A 1 76 ? 24.340 -1.372 -27.699 1.00 89.50 76 LYS A N 1
ATOM 548 C CA . LYS A 1 76 ? 25.314 -0.480 -28.349 1.00 89.50 76 LYS A CA 1
ATOM 549 C C . LYS A 1 76 ? 24.771 0.941 -28.460 1.00 89.50 76 LYS A C 1
ATOM 551 O O . LYS A 1 76 ? 23.667 1.143 -28.959 1.00 89.50 76 LYS A O 1
ATOM 556 N N . GLN A 1 77 ? 25.571 1.916 -28.047 1.00 83.19 77 GLN A N 1
ATOM 557 C CA . GLN A 1 77 ? 25.344 3.342 -28.261 1.00 83.19 77 GLN A CA 1
ATOM 558 C C . GLN A 1 77 ? 26.132 3.840 -29.482 1.00 83.19 77 GLN A C 1
ATOM 560 O O . GLN A 1 77 ? 26.986 3.140 -30.024 1.00 83.19 77 GLN A O 1
ATOM 565 N N . TYR A 1 78 ? 25.818 5.052 -29.937 1.00 78.38 78 TYR A N 1
ATOM 566 C CA . TYR A 1 78 ? 26.418 5.689 -31.111 1.00 78.38 78 TYR A CA 1
ATOM 567 C C . TYR A 1 78 ? 27.947 5.800 -31.073 1.00 78.38 78 TYR A C 1
ATOM 569 O O . TYR A 1 78 ? 28.577 5.658 -32.116 1.00 78.38 78 TYR A O 1
ATOM 577 N N . ASP A 1 79 ? 28.540 5.989 -29.892 1.00 83.44 79 ASP A N 1
ATOM 578 C CA . ASP A 1 79 ? 29.980 6.241 -29.733 1.00 83.44 79 ASP A CA 1
ATOM 579 C C . ASP A 1 79 ? 30.800 4.956 -29.511 1.00 83.44 79 ASP A C 1
ATOM 581 O O . ASP A 1 79 ? 31.889 4.988 -28.949 1.00 83.44 79 ASP A O 1
ATOM 585 N N . ASN A 1 80 ? 30.284 3.802 -29.952 1.00 84.12 80 ASN A N 1
ATOM 586 C CA . ASN A 1 80 ? 30.808 2.458 -29.653 1.00 84.12 80 ASN A CA 1
ATOM 587 C C . ASN A 1 80 ? 30.765 2.056 -28.170 1.00 84.12 80 ASN A C 1
ATOM 589 O O . ASN A 1 80 ? 31.201 0.952 -27.834 1.00 84.12 80 ASN A O 1
ATOM 593 N N . ASP A 1 81 ? 30.195 2.891 -27.302 1.00 89.56 81 ASP A N 1
ATOM 594 C CA . ASP A 1 81 ? 29.917 2.513 -25.924 1.00 89.56 81 ASP A CA 1
ATOM 595 C C . ASP A 1 81 ? 28.919 1.351 -25.880 1.00 89.56 81 ASP A C 1
ATOM 597 O O . ASP A 1 81 ? 27.951 1.281 -26.646 1.00 89.56 81 ASP A O 1
ATOM 601 N N . VAL A 1 82 ? 29.169 0.419 -24.965 1.00 92.44 82 VAL A N 1
ATOM 602 C CA . VAL A 1 82 ? 28.326 -0.754 -24.738 1.00 92.44 82 VAL A CA 1
ATOM 603 C C . VAL A 1 82 ? 27.794 -0.728 -23.321 1.00 92.44 82 VAL A C 1
ATOM 605 O O . VAL A 1 82 ? 28.546 -0.589 -22.358 1.00 92.44 82 VAL A O 1
ATOM 608 N N . TRP A 1 83 ? 26.482 -0.866 -23.182 1.00 92.12 83 TRP A N 1
ATOM 609 C CA . TRP A 1 83 ? 25.829 -0.882 -21.882 1.00 92.12 83 TRP A CA 1
ATOM 610 C C . TRP A 1 83 ? 25.368 -2.292 -21.521 1.00 92.12 83 TRP A C 1
ATOM 612 O O . TRP A 1 83 ? 24.820 -3.001 -22.374 1.00 92.12 83 TRP A O 1
ATOM 622 N N . PRO A 1 84 ? 25.533 -2.712 -20.255 1.00 94.44 84 PRO A N 1
ATOM 623 C CA . PRO A 1 84 ? 24.937 -3.950 -19.776 1.00 94.44 84 PRO A CA 1
ATOM 624 C C . PRO A 1 84 ? 23.407 -3.878 -19.856 1.00 94.44 84 PRO A C 1
ATOM 626 O O . PRO A 1 84 ? 22.805 -2.826 -19.615 1.00 94.44 84 PRO A O 1
ATOM 629 N N . VAL A 1 85 ? 22.780 -5.013 -20.166 1.00 92.75 85 VAL A N 1
ATOM 630 C CA . VAL A 1 85 ? 21.320 -5.147 -20.202 1.00 92.75 85 VAL A CA 1
ATOM 631 C C . VAL A 1 85 ? 20.828 -5.777 -18.905 1.00 92.75 85 VAL A C 1
ATOM 633 O O . VAL A 1 85 ? 21.330 -6.812 -18.468 1.00 92.75 85 VAL A O 1
ATOM 636 N N . PHE A 1 86 ? 19.816 -5.161 -18.305 1.00 91.69 86 PHE A N 1
ATOM 637 C CA . PHE A 1 86 ? 19.132 -5.649 -17.118 1.00 91.69 86 PHE A CA 1
ATOM 638 C C . PHE A 1 86 ? 17.654 -5.875 -17.409 1.00 91.69 86 PHE A C 1
ATOM 640 O O . PHE A 1 86 ? 17.003 -5.047 -18.041 1.00 91.69 86 PHE A O 1
ATOM 647 N N . ILE A 1 87 ? 17.115 -6.961 -16.877 1.00 91.25 87 ILE A N 1
ATOM 648 C CA . ILE A 1 87 ? 15.690 -7.255 -16.824 1.00 91.25 87 ILE A CA 1
ATOM 649 C C . ILE A 1 87 ? 15.228 -7.043 -15.389 1.00 91.25 87 ILE A C 1
ATOM 651 O O . ILE A 1 87 ? 15.839 -7.542 -14.445 1.00 91.25 87 ILE A O 1
ATOM 655 N N . ILE A 1 88 ? 14.159 -6.277 -15.226 1.00 86.75 88 ILE A N 1
ATOM 656 C CA . ILE A 1 88 ? 13.563 -5.969 -13.934 1.00 86.75 88 ILE A CA 1
ATOM 657 C C . ILE A 1 88 ? 12.258 -6.760 -13.827 1.00 86.75 88 ILE A C 1
ATOM 659 O O . ILE A 1 88 ? 11.281 -6.434 -14.506 1.00 86.75 88 ILE A O 1
ATOM 663 N N . ASP A 1 89 ? 12.255 -7.807 -12.999 1.00 88.50 89 ASP A N 1
ATOM 664 C CA . ASP A 1 89 ? 11.039 -8.544 -12.653 1.00 88.50 89 ASP A CA 1
ATOM 665 C C . ASP A 1 89 ? 10.242 -7.752 -11.624 1.00 88.50 89 ASP A C 1
ATOM 667 O O . ASP A 1 89 ? 10.795 -7.223 -10.654 1.00 88.50 89 ASP A O 1
ATOM 671 N N . THR A 1 90 ? 8.932 -7.693 -11.819 1.00 81.06 90 THR A N 1
ATOM 672 C CA . THR A 1 90 ? 8.020 -7.026 -10.890 1.00 81.06 90 THR A CA 1
ATOM 673 C C . THR A 1 90 ? 7.025 -8.030 -10.318 1.00 81.06 90 THR A C 1
ATOM 675 O O . THR A 1 90 ? 6.667 -8.998 -10.994 1.00 81.06 90 THR A O 1
ATOM 678 N N . PRO A 1 91 ? 6.540 -7.832 -9.081 1.00 75.62 91 PRO A N 1
ATOM 679 C CA . PRO A 1 91 ? 5.481 -8.663 -8.527 1.00 75.62 91 PRO A CA 1
ATOM 680 C C . PRO A 1 91 ? 4.278 -8.756 -9.464 1.00 75.62 91 PRO A C 1
ATOM 682 O O . PRO A 1 91 ? 3.825 -7.764 -10.042 1.00 75.62 91 PRO A O 1
ATOM 685 N N . GLY A 1 92 ? 3.763 -9.975 -9.629 1.00 65.12 92 GLY A N 1
ATOM 686 C CA . GLY A 1 92 ? 2.534 -10.193 -10.373 1.00 65.12 92 GLY A CA 1
ATOM 687 C C . GLY A 1 92 ? 1.337 -9.539 -9.693 1.00 65.12 92 GLY A C 1
ATOM 688 O O . GLY A 1 92 ? 1.227 -9.505 -8.471 1.00 65.12 92 GLY A O 1
ATOM 689 N N . GLN A 1 93 ? 0.428 -9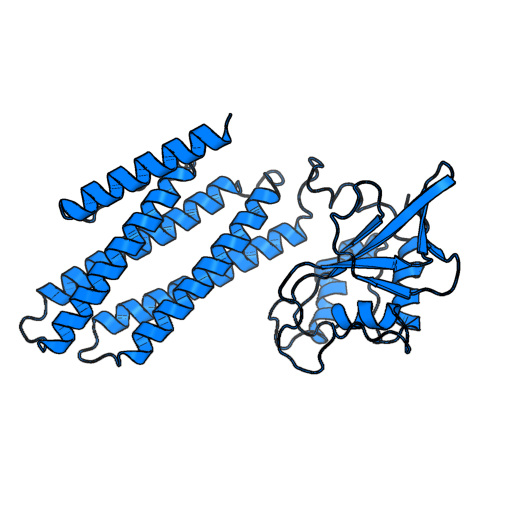.008 -10.502 1.00 63.97 93 GLN A N 1
ATOM 690 C CA . GLN A 1 93 ? -0.875 -8.543 -10.029 1.00 63.97 93 GLN A CA 1
ATOM 691 C C . GLN A 1 93 ? -1.852 -9.710 -9.955 1.00 63.97 93 GLN A C 1
ATOM 693 O O . GLN A 1 93 ? -1.963 -10.453 -10.926 1.00 63.97 93 GLN A O 1
ATOM 698 N N . GLU A 1 94 ? -2.651 -9.839 -8.903 1.00 60.16 94 GLU A N 1
ATOM 699 C CA . GLU A 1 94 ? -3.782 -10.771 -8.930 1.00 60.16 94 GLU A CA 1
ATOM 700 C C . GLU A 1 94 ? -4.824 -10.327 -9.973 1.00 60.16 94 GLU A C 1
ATOM 702 O O . GLU A 1 94 ? -5.752 -9.577 -9.692 1.00 60.16 94 GLU A O 1
ATOM 707 N N . MET A 1 95 ? -4.672 -10.792 -11.211 1.00 55.12 95 MET A N 1
ATOM 708 C CA . MET A 1 95 ? -5.742 -10.837 -12.198 1.00 55.12 95 MET A CA 1
ATOM 709 C C . MET A 1 95 ? -5.997 -12.299 -12.516 1.00 55.12 95 MET A C 1
ATOM 711 O O . MET A 1 95 ? -5.488 -12.852 -13.491 1.00 55.12 95 MET A O 1
ATOM 715 N N . LEU A 1 96 ? -6.787 -12.944 -11.661 1.00 47.22 96 LEU A N 1
ATOM 716 C CA . LEU A 1 96 ? -7.349 -14.235 -12.012 1.00 47.22 96 LEU A CA 1
ATOM 717 C C . LEU A 1 96 ? -8.281 -14.049 -13.225 1.00 47.22 96 LEU A C 1
ATOM 719 O O . LEU A 1 96 ? -9.187 -13.217 -13.201 1.00 47.22 96 LEU A O 1
ATOM 723 N N . LYS A 1 97 ? -8.079 -14.906 -14.235 1.00 49.50 97 LYS A N 1
ATOM 724 C CA . LYS A 1 97 ? -9.037 -15.329 -15.280 1.00 49.50 97 LYS A CA 1
ATOM 725 C C . LYS A 1 97 ? -9.143 -14.625 -16.644 1.00 49.50 97 LYS A C 1
ATOM 727 O O . LYS A 1 97 ? -10.050 -14.996 -17.378 1.00 49.50 97 LYS A O 1
ATOM 732 N N . ARG A 1 98 ? -8.261 -13.719 -17.084 1.00 53.69 98 ARG A N 1
ATOM 733 C CA . ARG A 1 98 ? -8.452 -13.091 -18.423 1.00 53.69 98 ARG A CA 1
ATOM 734 C C . ARG A 1 98 ? -7.232 -12.970 -19.339 1.00 53.69 98 ARG A C 1
ATOM 736 O O . ARG A 1 98 ? -7.191 -12.056 -20.146 1.00 53.69 98 ARG A O 1
ATOM 743 N N . SER A 1 99 ? -6.231 -13.845 -19.270 1.00 53.78 99 SER A N 1
ATOM 744 C CA . SER A 1 99 ? -5.023 -13.646 -20.096 1.00 53.78 99 SER A CA 1
ATOM 745 C C . SER A 1 99 ? -5.213 -13.890 -21.602 1.00 53.78 99 SER A C 1
ATOM 747 O O . SER A 1 99 ? -4.441 -13.338 -22.378 1.00 53.78 99 SER A O 1
ATOM 749 N N . GLU A 1 100 ? -6.223 -14.648 -22.041 1.00 54.19 100 GLU A N 1
ATOM 750 C CA . GLU A 1 100 ? -6.419 -14.928 -23.477 1.00 54.19 100 GLU A CA 1
ATOM 751 C C . GLU A 1 100 ? -7.388 -13.943 -24.147 1.00 54.19 100 GLU A C 1
ATOM 753 O O . GLU A 1 100 ? -7.008 -13.299 -25.126 1.00 54.19 100 GLU A O 1
ATOM 758 N N . ASP A 1 101 ? -8.566 -13.698 -23.561 1.00 56.31 101 ASP A N 1
ATOM 759 C CA . ASP A 1 101 ? -9.513 -12.691 -24.074 1.00 56.31 101 ASP A CA 1
ATOM 760 C C . ASP A 1 101 ? -8.937 -11.263 -24.024 1.00 56.31 101 ASP A C 1
ATOM 762 O O . ASP A 1 101 ? -9.257 -10.416 -24.863 1.00 56.31 101 ASP A O 1
ATOM 766 N N . HIS A 1 102 ? -8.034 -10.982 -23.075 1.00 64.81 102 HIS A N 1
ATOM 767 C CA . HIS A 1 102 ? -7.387 -9.677 -23.003 1.00 64.81 102 HIS A CA 1
ATOM 768 C C . HIS A 1 102 ? -6.336 -9.458 -24.082 1.00 64.81 102 HIS A C 1
ATOM 770 O O . HIS A 1 102 ? -6.059 -8.298 -24.340 1.00 64.81 102 HIS A O 1
ATOM 776 N N . PHE A 1 103 ? -5.741 -10.469 -24.728 1.00 68.00 103 PHE A N 1
ATOM 777 C CA . PHE A 1 103 ? -4.703 -10.185 -25.732 1.00 68.00 103 PHE A CA 1
ATOM 778 C C . PHE A 1 103 ? -5.281 -9.375 -26.899 1.00 68.00 103 PHE A C 1
ATOM 780 O O . PHE A 1 103 ? -4.754 -8.324 -27.258 1.00 68.00 103 PHE A O 1
ATOM 787 N N . GLY A 1 104 ? -6.438 -9.803 -27.417 1.00 70.12 104 GLY A N 1
ATOM 788 C CA . GLY A 1 104 ? -7.158 -9.068 -28.455 1.00 70.12 104 GLY A CA 1
ATOM 789 C C . GLY A 1 104 ? -7.626 -7.689 -27.982 1.00 70.12 104 GLY A C 1
ATOM 790 O O . GLY A 1 104 ? -7.547 -6.726 -28.742 1.00 70.12 104 GLY A O 1
ATOM 791 N N . GLN A 1 105 ? -8.063 -7.559 -26.727 1.00 68.88 105 GLN A N 1
ATOM 792 C CA . GLN A 1 105 ? -8.462 -6.271 -26.151 1.00 68.88 105 GLN A CA 1
ATOM 793 C C . GLN A 1 105 ? -7.265 -5.330 -25.942 1.00 68.88 105 GLN A C 1
ATOM 795 O O . GLN A 1 105 ? -7.345 -4.136 -26.228 1.00 68.88 105 GLN A O 1
ATOM 800 N N . LEU A 1 106 ? -6.136 -5.863 -25.487 1.00 62.84 106 LEU A N 1
ATOM 801 C CA . LEU A 1 106 ? -4.894 -5.134 -25.302 1.00 62.84 106 LEU A CA 1
ATOM 802 C C . LEU A 1 106 ? -4.405 -4.634 -26.655 1.00 62.84 106 LEU A C 1
ATOM 804 O O . LEU A 1 106 ? -4.191 -3.441 -26.799 1.00 62.84 106 LEU A O 1
ATOM 808 N N . GLN A 1 107 ? -4.308 -5.497 -27.662 1.00 73.69 107 GLN A N 1
ATOM 809 C CA . GLN A 1 107 ? -3.809 -5.112 -28.979 1.00 73.69 107 GLN A CA 1
ATOM 810 C C . GLN A 1 107 ? -4.746 -4.146 -29.715 1.00 73.69 107 GLN A C 1
ATOM 812 O O . GLN A 1 107 ? -4.291 -3.153 -30.276 1.00 73.69 107 GLN A O 1
ATOM 817 N N . ASN A 1 108 ? -6.052 -4.427 -29.726 1.00 76.31 108 ASN A N 1
ATOM 818 C CA . ASN A 1 108 ? -6.994 -3.728 -30.607 1.00 76.31 108 ASN A CA 1
ATOM 819 C C . ASN A 1 108 ? -7.722 -2.556 -29.949 1.00 76.31 108 ASN A C 1
ATOM 821 O O . ASN A 1 108 ? -8.339 -1.760 -30.662 1.00 76.31 108 ASN A O 1
ATOM 825 N N . VAL A 1 109 ? -7.689 -2.450 -28.619 1.00 67.75 109 VAL A N 1
ATOM 826 C CA . VAL A 1 109 ? -8.383 -1.387 -27.877 1.00 67.75 109 VAL A CA 1
ATOM 827 C C . VAL A 1 109 ? -7.396 -0.552 -27.077 1.00 67.75 109 VAL A C 1
ATOM 829 O O . VAL A 1 109 ? -7.365 0.659 -27.259 1.00 67.75 109 VAL A O 1
ATOM 832 N N . ILE A 1 110 ? -6.584 -1.180 -26.222 1.00 57.12 110 ILE A N 1
ATOM 833 C CA . ILE A 1 110 ? -5.737 -0.449 -25.265 1.00 57.12 110 ILE A CA 1
ATOM 834 C C . ILE A 1 110 ? -4.478 0.107 -25.938 1.00 57.12 110 ILE A C 1
ATOM 836 O O . ILE A 1 110 ? -4.171 1.277 -25.762 1.00 57.12 110 ILE A O 1
ATOM 840 N N . TRP A 1 111 ? -3.786 -0.715 -26.726 1.00 65.44 111 TRP A N 1
ATOM 841 C CA . TRP A 1 111 ? -2.512 -0.402 -27.382 1.00 65.44 111 TRP A CA 1
ATOM 842 C C . TRP A 1 111 ? -2.669 -0.153 -28.883 1.00 65.44 111 TRP A C 1
ATOM 844 O O . TRP A 1 111 ? -1.706 -0.239 -29.642 1.00 65.44 111 TRP A O 1
ATOM 854 N N . LYS A 1 112 ? -3.898 0.092 -29.351 1.00 76.25 112 LYS A N 1
ATOM 855 C CA . LYS A 1 112 ? -4.210 0.197 -30.782 1.00 76.25 112 LYS A CA 1
ATOM 856 C C . LYS A 1 112 ? -3.370 1.265 -31.470 1.00 76.25 112 LYS A C 1
ATOM 858 O O . LYS A 1 112 ? -2.913 1.064 -32.595 1.00 76.25 112 LYS A O 1
ATOM 863 N N . ASP A 1 113 ? -3.207 2.411 -30.822 1.00 61.50 113 ASP A N 1
ATOM 864 C CA . ASP A 1 113 ? -2.514 3.548 -31.414 1.00 61.50 113 ASP A CA 1
ATOM 865 C C . ASP A 1 113 ? -0.996 3.361 -31.362 1.00 61.50 113 ASP A C 1
ATOM 867 O O . ASP A 1 113 ? -0.307 3.731 -32.308 1.00 61.50 113 ASP A O 1
ATOM 871 N N . GLU A 1 114 ? -0.475 2.702 -30.332 1.00 61.91 114 GLU A N 1
ATOM 872 C CA . GLU A 1 114 ? 0.920 2.287 -30.227 1.00 61.91 114 GLU A CA 1
ATOM 873 C C . GLU A 1 114 ? 1.254 1.237 -31.286 1.00 61.91 114 GLU A C 1
ATOM 875 O O . GLU A 1 114 ? 2.259 1.368 -31.980 1.00 61.91 114 GLU A O 1
ATOM 880 N N . VAL A 1 115 ? 0.379 0.247 -31.484 1.00 69.38 115 VAL A N 1
ATOM 881 C CA . VAL A 1 115 ? 0.523 -0.763 -32.541 1.00 69.38 115 VAL A CA 1
ATOM 882 C C . VAL A 1 115 ? 0.490 -0.107 -33.922 1.00 69.38 115 VAL A C 1
ATOM 884 O O . VAL A 1 115 ? 1.341 -0.396 -34.760 1.00 69.38 115 VAL A O 1
ATOM 887 N N . LYS A 1 116 ? -0.412 0.856 -34.159 1.00 72.44 116 LYS A N 1
ATOM 888 C CA . LYS A 1 116 ? -0.410 1.668 -35.392 1.00 72.44 116 LYS A CA 1
ATOM 889 C C . LYS A 1 116 ? 0.867 2.491 -35.575 1.00 72.44 116 LYS A C 1
ATOM 891 O O . LYS A 1 116 ? 1.250 2.755 -36.710 1.00 72.44 116 LYS A O 1
ATOM 896 N N . ARG A 1 117 ? 1.509 2.910 -34.480 1.00 58.47 117 ARG A N 1
ATOM 897 C CA . ARG A 1 117 ? 2.804 3.613 -34.475 1.00 58.47 117 ARG A CA 1
ATOM 898 C C . ARG A 1 117 ? 4.003 2.663 -34.584 1.00 58.47 117 ARG A C 1
ATOM 900 O O . ARG A 1 117 ? 5.134 3.130 -34.525 1.00 58.47 117 ARG A O 1
ATOM 907 N N . GLY A 1 118 ? 3.767 1.363 -34.769 1.00 62.47 118 GLY A N 1
ATOM 908 C CA . GLY A 1 118 ? 4.804 0.361 -35.005 1.00 62.47 118 GLY A CA 1
ATOM 909 C C . GLY A 1 118 ? 5.182 -0.478 -33.785 1.00 62.47 118 GLY A C 1
ATOM 910 O O . GLY A 1 118 ? 6.105 -1.281 -33.886 1.00 62.47 118 GLY A O 1
ATOM 911 N N . ALA A 1 119 ? 4.493 -0.338 -32.646 1.00 60.69 119 ALA A N 1
ATOM 912 C CA . ALA A 1 119 ? 4.686 -1.252 -31.521 1.00 60.69 119 ALA A CA 1
ATOM 913 C C . ALA A 1 119 ? 4.228 -2.672 -31.898 1.00 60.69 119 ALA A C 1
ATOM 915 O O . ALA A 1 119 ? 3.184 -2.861 -32.526 1.00 60.69 119 ALA A O 1
ATOM 916 N N . VAL A 1 120 ? 4.986 -3.689 -31.487 1.00 66.69 120 VAL A N 1
ATOM 917 C CA . VAL A 1 120 ? 4.708 -5.087 -31.843 1.00 66.69 120 VAL A CA 1
ATOM 918 C C . VAL A 1 120 ? 4.318 -5.875 -30.600 1.00 66.69 120 VAL A C 1
ATOM 920 O O . VAL A 1 120 ? 5.092 -6.035 -29.669 1.00 66.69 120 VAL A O 1
ATOM 923 N N . MET A 1 121 ? 3.115 -6.431 -30.556 1.00 71.19 121 MET A N 1
ATOM 924 C CA . MET A 1 121 ? 2.766 -7.321 -29.451 1.00 71.19 121 MET A CA 1
ATOM 925 C C . MET A 1 121 ? 3.303 -8.724 -29.743 1.00 71.19 121 MET A C 1
ATOM 927 O O . MET A 1 121 ? 2.874 -9.352 -30.708 1.00 71.19 121 MET A O 1
ATOM 931 N N . VAL A 1 122 ? 4.240 -9.213 -28.927 1.00 76.00 122 VAL A N 1
ATOM 932 C CA . VAL A 1 122 ? 4.849 -10.538 -29.116 1.00 76.00 122 VAL A CA 1
ATOM 933 C C . VAL A 1 122 ? 4.337 -11.505 -28.055 1.00 76.00 122 VAL A C 1
ATOM 935 O O . VAL A 1 122 ? 4.282 -11.179 -26.869 1.00 76.00 122 VAL A O 1
ATOM 938 N N . LYS A 1 123 ? 3.948 -12.710 -28.482 1.00 77.31 123 LYS A N 1
ATOM 939 C CA . LYS A 1 123 ? 3.524 -13.780 -27.577 1.00 77.31 123 LYS A CA 1
ATOM 940 C C . LYS A 1 123 ? 4.745 -14.564 -27.104 1.00 77.31 123 LYS A C 1
ATOM 942 O O . LYS A 1 123 ? 5.441 -15.178 -27.907 1.00 77.31 123 LYS A O 1
ATOM 947 N N . PHE A 1 124 ? 4.962 -14.593 -25.796 1.00 80.94 124 PHE A N 1
ATOM 948 C CA . PHE A 1 124 ? 5.977 -15.440 -25.184 1.00 80.94 124 PHE A CA 1
ATOM 949 C C . PHE A 1 124 ? 5.503 -16.901 -25.125 1.00 80.94 124 PHE A C 1
ATOM 951 O O . PHE A 1 124 ? 4.433 -17.182 -24.589 1.00 80.94 124 PHE A O 1
ATOM 958 N N . GLN A 1 125 ? 6.293 -17.828 -25.679 1.00 78.75 125 GLN A N 1
ATOM 959 C CA . GLN A 1 125 ? 5.944 -19.256 -25.794 1.00 78.75 125 GLN A CA 1
ATOM 960 C C . GLN A 1 125 ? 6.553 -20.121 -24.684 1.00 78.75 125 GLN A C 1
ATOM 962 O O . GLN A 1 125 ? 6.548 -21.345 -24.777 1.00 78.75 125 GLN A O 1
ATOM 967 N N . ASN A 1 126 ? 7.102 -19.502 -23.638 1.00 78.12 126 ASN A N 1
ATOM 968 C CA . ASN A 1 126 ? 7.784 -20.203 -22.554 1.00 78.12 126 ASN A CA 1
ATOM 969 C C . ASN A 1 126 ? 8.988 -21.057 -22.996 1.00 78.12 126 ASN A C 1
ATOM 971 O O . ASN A 1 126 ? 9.267 -22.107 -22.423 1.00 78.12 126 ASN A O 1
ATOM 975 N N . THR A 1 127 ? 9.710 -20.609 -24.026 1.00 85.44 127 THR A N 1
ATOM 976 C CA . THR A 1 127 ? 10.959 -21.234 -24.489 1.00 85.44 127 THR A CA 1
ATOM 977 C C . THR A 1 127 ? 12.084 -20.209 -24.549 1.00 85.44 127 THR A C 1
ATOM 979 O O . THR A 1 127 ? 11.828 -19.030 -24.809 1.00 85.44 127 THR A O 1
ATOM 982 N N . GLN A 1 128 ? 13.333 -20.652 -24.367 1.00 85.31 128 GLN A N 1
ATOM 983 C CA . GLN A 1 128 ? 14.510 -19.779 -24.476 1.00 85.31 128 GLN A CA 1
ATOM 984 C C . GLN A 1 128 ? 14.565 -19.077 -25.835 1.00 85.31 128 GLN A C 1
ATOM 986 O O . GLN A 1 128 ? 14.769 -17.869 -25.889 1.00 85.31 128 GLN A O 1
ATOM 991 N N . ALA A 1 129 ? 14.308 -19.813 -26.920 1.00 87.25 129 ALA A N 1
ATOM 992 C CA . ALA A 1 129 ? 14.274 -19.256 -28.268 1.00 87.25 129 ALA A CA 1
ATOM 993 C C . ALA A 1 129 ? 13.255 -18.111 -28.389 1.00 87.25 129 ALA A C 1
ATOM 995 O O . ALA A 1 129 ? 13.615 -17.039 -28.863 1.00 87.25 129 ALA A O 1
ATOM 996 N N . SER A 1 130 ? 12.027 -18.286 -27.879 1.00 84.50 130 SER A N 1
ATOM 997 C CA . SER A 1 130 ? 11.018 -17.214 -27.905 1.00 84.50 130 SER A CA 1
ATOM 998 C C . SER A 1 130 ? 11.391 -16.021 -27.020 1.00 84.50 130 SER A C 1
ATOM 1000 O O . SER A 1 130 ? 11.090 -14.882 -27.363 1.00 84.50 130 SER A O 1
ATOM 1002 N N . ALA A 1 131 ? 12.069 -16.255 -25.892 1.00 85.38 131 ALA A N 1
ATOM 1003 C CA . ALA A 1 131 ? 12.528 -15.175 -25.027 1.00 85.38 131 ALA A CA 1
ATOM 1004 C C . ALA A 1 131 ? 13.649 -14.359 -25.687 1.00 85.38 131 ALA A C 1
ATOM 1006 O O . ALA A 1 131 ? 13.626 -13.131 -25.636 1.00 85.38 131 ALA A O 1
ATOM 1007 N N . LEU A 1 132 ? 14.595 -15.034 -26.349 1.00 86.19 132 LEU A N 1
ATOM 1008 C CA . LEU A 1 132 ? 15.657 -14.398 -27.127 1.00 86.19 132 LEU A CA 1
ATOM 1009 C C . LEU A 1 132 ? 15.101 -13.649 -28.334 1.00 86.19 132 LEU A C 1
ATOM 1011 O O . LEU A 1 132 ? 15.526 -12.530 -28.590 1.00 86.19 132 LEU A O 1
ATOM 1015 N N . GLU A 1 133 ? 14.126 -14.221 -29.037 1.00 86.19 133 GLU A N 1
ATOM 1016 C CA . GLU A 1 133 ? 13.443 -13.554 -30.146 1.00 86.19 133 GLU A CA 1
ATOM 1017 C C . GLU A 1 133 ? 12.746 -12.272 -29.679 1.00 86.19 133 GLU A C 1
ATOM 1019 O O . GLU A 1 133 ? 12.890 -11.237 -30.319 1.00 86.19 133 GLU A O 1
ATOM 1024 N N . ILE A 1 134 ? 12.060 -12.298 -28.532 1.00 86.06 134 ILE A N 1
ATOM 1025 C CA . ILE A 1 134 ? 11.455 -11.099 -27.934 1.00 86.06 134 ILE A CA 1
ATOM 1026 C C . ILE A 1 134 ? 12.530 -10.077 -27.554 1.00 86.06 134 ILE A C 1
ATOM 1028 O O . ILE A 1 134 ? 12.390 -8.894 -27.856 1.00 86.06 134 ILE A O 1
ATOM 1032 N N . LEU A 1 135 ? 13.604 -10.526 -26.900 1.00 83.94 135 LEU A N 1
ATOM 1033 C CA . LEU A 1 135 ? 14.671 -9.659 -26.408 1.00 83.94 135 LEU A CA 1
ATOM 1034 C C . LEU A 1 135 ? 15.428 -8.980 -27.559 1.00 83.94 135 LEU A C 1
ATOM 1036 O O . LEU A 1 135 ? 15.618 -7.770 -27.548 1.00 83.94 135 LEU A O 1
ATOM 1040 N N . ILE A 1 136 ? 15.848 -9.754 -28.558 1.00 82.69 136 ILE A N 1
ATOM 1041 C CA . ILE A 1 136 ? 16.634 -9.294 -29.708 1.00 82.69 136 ILE A CA 1
ATOM 1042 C C . ILE A 1 136 ? 15.722 -8.601 -30.727 1.00 82.69 136 ILE A C 1
ATOM 1044 O O . ILE A 1 136 ? 16.071 -7.548 -31.250 1.00 82.69 136 ILE A O 1
ATOM 1048 N N . GLY A 1 137 ? 14.518 -9.119 -30.968 1.00 75.31 137 GLY A N 1
ATOM 1049 C CA . GLY A 1 137 ? 13.516 -8.506 -31.847 1.00 75.31 137 GLY A CA 1
ATOM 1050 C C . GLY A 1 137 ? 13.006 -7.152 -31.342 1.00 75.31 137 GLY A C 1
ATOM 1051 O O . GLY A 1 137 ? 12.518 -6.341 -32.131 1.00 75.31 137 GLY A O 1
ATOM 1052 N N . ALA A 1 138 ? 13.198 -6.844 -30.054 1.00 67.75 138 ALA A N 1
ATOM 1053 C CA . ALA A 1 138 ? 12.959 -5.513 -29.501 1.00 67.75 138 ALA A CA 1
ATOM 1054 C C . ALA A 1 138 ? 13.913 -4.423 -30.053 1.00 67.75 138 ALA A C 1
ATOM 1056 O O . ALA A 1 138 ? 13.681 -3.239 -29.821 1.00 67.75 138 ALA A O 1
ATOM 1057 N N . GLN A 1 139 ? 14.941 -4.780 -30.837 1.00 59.38 139 GLN A N 1
ATOM 1058 C CA . GLN A 1 139 ? 15.886 -3.852 -31.483 1.00 59.38 139 GLN A CA 1
ATOM 1059 C C . GLN A 1 139 ? 15.240 -2.785 -32.386 1.00 59.38 139 GLN A C 1
ATOM 1061 O O . GLN A 1 139 ? 15.841 -1.736 -32.603 1.00 59.38 139 GLN A O 1
ATOM 1066 N N . VAL A 1 140 ? 14.038 -3.030 -32.921 1.00 52.91 140 VAL A N 1
ATOM 1067 C CA . VAL A 1 140 ? 13.344 -2.102 -33.845 1.00 52.91 140 VAL A CA 1
ATOM 1068 C C . VAL A 1 140 ? 12.504 -1.057 -33.100 1.00 52.91 140 VAL A C 1
ATOM 1070 O O . VAL A 1 140 ? 11.934 -0.147 -33.700 1.00 52.91 140 VAL A O 1
ATOM 1073 N N . TRP A 1 141 ? 12.430 -1.151 -31.774 1.00 56.31 141 TRP A N 1
ATOM 1074 C CA . TRP A 1 141 ? 11.587 -0.280 -30.975 1.00 56.31 141 TRP A CA 1
ATOM 1075 C C . TRP A 1 141 ? 12.358 0.994 -30.733 1.00 56.31 141 TRP A C 1
ATOM 1077 O O . TRP A 1 141 ? 13.113 1.124 -29.767 1.00 56.31 141 TRP A O 1
ATOM 1087 N N . ASP A 1 142 ? 12.209 1.905 -31.694 1.00 49.97 142 ASP A N 1
ATOM 1088 C CA . ASP A 1 142 ? 12.754 3.244 -31.640 1.00 49.97 142 ASP A CA 1
ATOM 1089 C C . ASP A 1 142 ? 12.559 3.813 -30.235 1.00 49.97 142 ASP A C 1
ATOM 1091 O O . ASP A 1 142 ? 11.569 3.504 -29.573 1.00 49.97 142 ASP A O 1
ATOM 1095 N N . SER A 1 143 ? 13.542 4.576 -29.761 1.00 47.59 143 SER A N 1
ATOM 1096 C CA . SER A 1 143 ? 13.700 5.057 -28.383 1.00 47.59 143 SER A CA 1
ATOM 1097 C C . SER A 1 143 ? 12.560 5.974 -27.914 1.00 47.59 143 SER A C 1
ATOM 1099 O O . SER A 1 143 ? 12.768 7.142 -27.600 1.00 47.59 143 SER A O 1
ATOM 1101 N N . ILE A 1 144 ? 11.352 5.431 -27.847 1.00 46.88 144 ILE A N 1
ATOM 1102 C CA . ILE A 1 144 ? 10.128 6.038 -27.346 1.00 46.88 144 ILE A CA 1
ATOM 1103 C C . ILE A 1 144 ? 10.171 6.042 -25.808 1.00 46.88 144 ILE A C 1
ATOM 1105 O O . ILE A 1 144 ? 9.447 6.796 -25.173 1.00 46.88 144 ILE A O 1
ATOM 1109 N N . PHE A 1 145 ? 11.071 5.270 -25.185 1.00 49.72 145 PHE A N 1
ATOM 1110 C CA . PHE A 1 145 ? 10.971 4.940 -23.763 1.00 49.72 145 PHE A CA 1
ATOM 1111 C C . PHE A 1 145 ? 12.120 5.405 -22.859 1.00 49.72 145 PHE A C 1
ATOM 1113 O O . PHE A 1 145 ? 11.965 5.323 -21.641 1.00 49.72 145 PHE A O 1
ATOM 1120 N N . SER A 1 146 ? 13.241 5.925 -23.386 1.00 47.78 146 SER A N 1
ATOM 1121 C CA . SER A 1 146 ? 14.339 6.370 -22.500 1.00 47.78 146 SER A CA 1
ATOM 1122 C C . SER A 1 146 ? 13.953 7.595 -21.670 1.00 47.78 146 SER A C 1
ATOM 1124 O O . SER A 1 146 ? 14.417 7.747 -20.543 1.00 47.78 146 SER A O 1
ATOM 1126 N N . SER A 1 147 ? 13.061 8.437 -22.194 1.00 47.78 147 SER A N 1
ATOM 1127 C CA . SER A 1 147 ? 12.498 9.561 -21.457 1.00 47.78 147 SER A CA 1
ATOM 1128 C C . SER A 1 147 ? 11.279 9.118 -20.634 1.00 47.78 147 SER A C 1
ATOM 1130 O O . SER A 1 147 ? 11.235 9.382 -19.441 1.00 47.78 147 SER A O 1
ATOM 1132 N N . VAL A 1 148 ? 10.345 8.350 -21.198 1.00 44.56 148 VAL A N 1
ATOM 1133 C CA . VAL A 1 148 ? 9.053 7.988 -20.568 1.00 44.56 148 VAL A CA 1
ATOM 1134 C C . VAL A 1 148 ? 9.182 7.168 -19.271 1.00 44.56 148 VAL A C 1
ATOM 1136 O O . VAL A 1 148 ? 8.318 7.261 -18.406 1.00 44.56 148 VAL A O 1
ATOM 1139 N N . PHE A 1 149 ? 10.264 6.403 -19.092 1.00 44.47 149 PHE A N 1
ATOM 1140 C CA . PHE A 1 149 ? 10.519 5.644 -17.857 1.00 44.47 149 PHE A CA 1
ATOM 1141 C C . PHE A 1 149 ? 11.750 6.115 -17.080 1.00 44.47 149 PHE A C 1
ATOM 1143 O O . PHE A 1 149 ? 12.252 5.377 -16.233 1.00 44.47 149 PHE A O 1
ATOM 1150 N N . ASN A 1 150 ? 12.264 7.319 -17.342 1.00 50.50 150 ASN A N 1
ATOM 1151 C CA . ASN A 1 150 ? 13.251 7.917 -16.452 1.00 50.50 150 ASN A CA 1
ATOM 1152 C C . ASN A 1 150 ? 12.512 8.524 -15.247 1.00 50.50 150 ASN A C 1
ATOM 1154 O O . ASN A 1 150 ? 11.953 9.605 -15.401 1.00 50.50 150 ASN A O 1
ATOM 1158 N N . PRO A 1 151 ? 12.525 7.907 -14.048 1.00 44.84 151 PRO A N 1
ATOM 1159 C CA . PRO A 1 151 ? 11.854 8.477 -12.876 1.00 44.84 151 PRO A CA 1
ATOM 1160 C C . PRO A 1 151 ? 12.451 9.829 -12.447 1.00 44.84 151 PRO A C 1
ATOM 1162 O O . PRO A 1 151 ? 11.829 10.557 -11.685 1.00 44.84 151 PRO A O 1
ATOM 1165 N N . ASN A 1 152 ? 13.651 10.171 -12.938 1.00 45.03 152 ASN A N 1
ATOM 1166 C CA . ASN A 1 152 ? 14.308 11.458 -12.705 1.00 45.03 152 ASN A CA 1
ATOM 1167 C C . ASN A 1 152 ? 14.147 12.434 -13.885 1.00 45.03 152 ASN A C 1
ATOM 1169 O O . ASN A 1 152 ? 14.576 13.585 -13.797 1.00 45.03 152 ASN A O 1
ATOM 1173 N N . GLY A 1 153 ? 13.585 11.984 -15.009 1.00 52.56 153 GLY A N 1
ATOM 1174 C CA . GLY A 1 153 ? 13.194 12.862 -16.101 1.00 52.56 153 GLY A CA 1
ATOM 1175 C C . GLY A 1 153 ? 11.892 13.553 -15.721 1.00 52.56 153 GLY A C 1
ATOM 1176 O O . GLY A 1 153 ? 11.010 12.928 -15.149 1.00 52.56 153 GLY A O 1
ATOM 1177 N N . LYS A 1 154 ? 11.723 14.834 -16.065 1.00 52.12 154 LYS A N 1
ATOM 1178 C CA . LYS A 1 154 ? 10.424 15.538 -15.963 1.00 52.12 154 LYS A CA 1
ATOM 1179 C C . LYS A 1 154 ? 9.380 15.004 -16.956 1.00 52.12 154 LYS A C 1
ATOM 1181 O O . LYS A 1 154 ? 8.495 15.732 -17.396 1.00 52.12 154 LYS A O 1
ATOM 1186 N N . THR A 1 155 ? 9.556 13.781 -17.415 1.00 49.22 155 THR A N 1
ATOM 1187 C CA . THR A 1 155 ? 8.685 13.133 -18.363 1.00 49.22 155 THR A CA 1
ATOM 1188 C C . THR A 1 155 ? 7.491 12.610 -17.606 1.00 49.22 155 THR A C 1
ATOM 1190 O O . THR A 1 155 ? 7.601 11.830 -16.665 1.00 49.22 155 THR A O 1
ATOM 1193 N N . GLU A 1 156 ? 6.348 13.120 -18.032 1.00 55.81 156 GLU A N 1
ATOM 1194 C CA . GLU A 1 156 ? 5.027 12.695 -17.622 1.00 55.81 156 GLU A CA 1
ATOM 1195 C C . GLU A 1 156 ? 4.968 11.169 -17.543 1.00 55.81 156 GLU A C 1
ATOM 1197 O O . GLU A 1 156 ? 5.454 10.480 -18.448 1.00 55.81 156 GLU A O 1
ATOM 1202 N N . LEU A 1 157 ? 4.363 10.636 -16.474 1.00 58.09 157 LEU A N 1
ATOM 1203 C CA . LEU A 1 157 ? 4.061 9.212 -16.448 1.00 58.09 157 LEU A CA 1
ATOM 1204 C C . LEU A 1 157 ? 3.350 8.849 -17.741 1.00 58.09 157 LEU A C 1
ATOM 1206 O O . LEU A 1 157 ? 2.406 9.561 -18.102 1.00 58.09 157 LEU A O 1
ATOM 1210 N N . PRO A 1 158 ? 3.717 7.730 -18.392 1.00 66.81 158 PRO A N 1
ATOM 1211 C CA . PRO A 1 158 ? 2.915 7.229 -19.489 1.00 66.81 158 PRO A CA 1
ATOM 1212 C C . PRO A 1 158 ? 1.461 7.155 -18.996 1.00 66.81 158 PRO A C 1
ATOM 1214 O O . PRO A 1 158 ? 1.206 6.474 -17.993 1.00 66.81 158 PRO A O 1
ATOM 1217 N N . PRO A 1 159 ? 0.512 7.869 -19.638 1.00 70.25 159 PRO A N 1
ATOM 1218 C CA . PRO A 1 159 ? -0.856 8.025 -19.139 1.00 70.25 159 PRO A CA 1
ATOM 1219 C C . PRO A 1 159 ? -1.534 6.700 -18.780 1.00 70.25 159 PRO A C 1
ATOM 1221 O O . PRO A 1 159 ? -2.373 6.648 -17.883 1.00 70.25 159 PRO A O 1
ATOM 1224 N N . LEU A 1 160 ? -1.123 5.612 -19.432 1.00 69.50 160 LEU A N 1
ATOM 1225 C CA . LEU A 1 160 ? -1.568 4.252 -19.151 1.00 69.50 160 LEU A CA 1
ATOM 1226 C C . LEU A 1 160 ? -1.152 3.750 -17.759 1.00 69.50 160 LEU A C 1
ATOM 1228 O O . LEU A 1 160 ? -2.002 3.226 -17.048 1.00 69.50 160 LEU A O 1
ATOM 1232 N N . VAL A 1 161 ? 0.100 3.951 -17.329 1.00 76.44 161 VAL A N 1
ATOM 1233 C CA . VAL A 1 161 ? 0.570 3.539 -15.986 1.00 76.44 161 VAL A CA 1
ATOM 1234 C C . VAL A 1 161 ? -0.145 4.341 -14.905 1.00 76.44 161 VAL A C 1
ATOM 1236 O O . VAL A 1 161 ? -0.566 3.794 -13.888 1.00 76.44 161 VAL A O 1
ATOM 1239 N N . LEU A 1 162 ? -0.340 5.635 -15.148 1.00 79.88 162 LEU A N 1
ATOM 1240 C CA . LEU A 1 162 ? -1.083 6.509 -14.250 1.00 79.88 162 LEU A CA 1
ATOM 1241 C C . LEU A 1 162 ? -2.555 6.095 -14.139 1.00 79.88 162 LEU A C 1
ATOM 1243 O O . LEU A 1 162 ? -3.073 5.958 -13.034 1.00 79.88 162 LEU A O 1
ATOM 1247 N N . THR A 1 163 ? -3.219 5.846 -15.269 1.00 78.00 163 THR A N 1
ATOM 1248 C CA . THR A 1 163 ? -4.613 5.374 -15.315 1.00 78.00 163 THR A CA 1
ATOM 1249 C C . THR A 1 163 ? -4.761 4.046 -14.579 1.00 78.00 163 THR A C 1
ATOM 1251 O O . THR A 1 163 ? -5.687 3.861 -13.789 1.00 78.00 163 THR A O 1
ATOM 1254 N N . GLU A 1 164 ? -3.816 3.136 -14.783 1.00 82.12 164 GLU A N 1
ATOM 1255 C CA . GLU A 1 164 ? -3.800 1.832 -14.139 1.00 82.12 164 GLU A CA 1
ATOM 1256 C C . GLU A 1 164 ? -3.609 1.943 -12.619 1.00 82.12 164 GLU A C 1
ATOM 1258 O O . GLU A 1 164 ? -4.393 1.379 -11.851 1.00 82.12 164 GLU A O 1
ATOM 1263 N N . LEU A 1 165 ? -2.644 2.748 -12.166 1.00 84.62 165 LEU A N 1
ATOM 1264 C CA . LEU A 1 165 ? -2.411 3.010 -10.747 1.00 84.62 165 LEU A CA 1
ATOM 1265 C C . LEU A 1 165 ? -3.619 3.682 -10.080 1.00 84.62 165 LEU A C 1
ATOM 1267 O O . LEU A 1 165 ? -4.018 3.294 -8.979 1.00 84.62 165 LEU A O 1
ATOM 1271 N N . MET A 1 166 ? -4.252 4.637 -10.761 1.00 84.50 166 MET A N 1
ATOM 1272 C CA . MET A 1 166 ? -5.490 5.266 -10.302 1.00 84.50 166 MET A CA 1
ATOM 1273 C C . MET A 1 166 ? -6.630 4.253 -10.174 1.00 84.50 166 MET A C 1
ATOM 1275 O O . MET A 1 166 ? -7.342 4.264 -9.166 1.00 84.50 166 MET A O 1
ATOM 1279 N N . GLY A 1 167 ? -6.762 3.335 -11.133 1.00 85.38 167 GLY A N 1
ATOM 1280 C CA . GLY A 1 167 ? -7.704 2.220 -11.057 1.00 85.38 167 GLY A CA 1
ATOM 1281 C C . GLY A 1 167 ? -7.457 1.330 -9.835 1.00 85.38 167 GLY A C 1
ATOM 1282 O O . GLY A 1 167 ? -8.394 1.019 -9.099 1.00 85.38 167 GLY A O 1
ATOM 1283 N N . ARG A 1 168 ? -6.194 0.987 -9.539 1.00 86.19 168 ARG A N 1
ATOM 1284 C CA . ARG A 1 168 ? -5.826 0.212 -8.334 1.00 86.19 168 ARG A CA 1
ATOM 1285 C C . ARG A 1 168 ? -6.207 0.941 -7.043 1.00 86.19 168 ARG A C 1
ATOM 1287 O O . ARG A 1 168 ? -6.773 0.329 -6.137 1.00 86.19 168 ARG A O 1
ATOM 1294 N N . ILE A 1 169 ? -5.944 2.248 -6.968 1.00 87.50 169 ILE A N 1
ATOM 1295 C CA . ILE A 1 169 ? -6.321 3.081 -5.816 1.00 87.50 169 ILE A CA 1
ATOM 1296 C C . ILE A 1 169 ? -7.844 3.097 -5.640 1.00 87.50 169 ILE A C 1
ATOM 1298 O O . ILE A 1 169 ? -8.335 2.934 -4.523 1.00 87.50 169 ILE A O 1
ATOM 1302 N N . GLN A 1 170 ? -8.607 3.275 -6.719 1.00 88.44 170 GLN A N 1
ATOM 1303 C CA . GLN A 1 170 ? -10.071 3.286 -6.663 1.00 88.44 170 GLN A CA 1
ATOM 1304 C C . GLN A 1 170 ? -10.643 1.931 -6.230 1.00 88.44 170 GLN A C 1
ATOM 1306 O O . GLN A 1 170 ? -11.480 1.892 -5.326 1.00 88.44 170 GLN A O 1
ATOM 1311 N N . ASN A 1 171 ? -10.148 0.829 -6.797 1.00 86.19 171 ASN A N 1
ATOM 1312 C CA . ASN A 1 171 ? -10.586 -0.522 -6.443 1.00 86.19 171 ASN A CA 1
ATOM 1313 C C . ASN A 1 171 ? -10.324 -0.834 -4.968 1.00 86.19 171 ASN A C 1
ATOM 1315 O O . ASN A 1 171 ? -11.235 -1.246 -4.251 1.00 86.19 171 ASN A O 1
ATOM 1319 N N . ALA A 1 172 ? -9.112 -0.561 -4.480 1.00 90.25 172 ALA A N 1
ATOM 1320 C CA . ALA A 1 172 ? -8.779 -0.805 -3.082 1.00 90.25 172 ALA A CA 1
ATOM 1321 C C . ALA A 1 172 ? -9.566 0.122 -2.130 1.00 90.25 172 ALA A C 1
ATOM 1323 O O . ALA A 1 172 ? -9.966 -0.302 -1.048 1.00 90.25 172 ALA A O 1
ATOM 1324 N N . ARG A 1 173 ? -9.890 1.364 -2.534 1.00 91.88 173 ARG A N 1
ATOM 1325 C CA . ARG A 1 173 ? -10.806 2.238 -1.771 1.00 91.88 173 ARG A CA 1
ATOM 1326 C C . ARG A 1 173 ? -12.213 1.645 -1.681 1.00 91.88 173 ARG A C 1
ATOM 1328 O O . ARG A 1 173 ? -12.822 1.725 -0.616 1.00 91.88 173 ARG A O 1
ATOM 1335 N N . HIS A 1 174 ? -12.725 1.073 -2.768 1.00 90.25 174 HIS A N 1
ATOM 1336 C CA . HIS A 1 174 ? -14.034 0.424 -2.772 1.00 90.25 174 HIS A CA 1
ATOM 1337 C C . HIS A 1 174 ? -14.053 -0.801 -1.849 1.00 90.25 174 HIS A C 1
ATOM 1339 O O . HIS A 1 174 ? -14.916 -0.898 -0.979 1.00 90.25 174 HIS A O 1
ATOM 1345 N N . GLU A 1 175 ? -13.056 -1.679 -1.968 1.00 93.81 175 GLU A N 1
ATOM 1346 C CA . GLU A 1 175 ? -12.884 -2.847 -1.097 1.00 93.81 175 GLU A CA 1
ATOM 1347 C C . GLU A 1 175 ? -12.839 -2.442 0.384 1.00 93.81 175 GLU A C 1
ATOM 1349 O O . GLU A 1 175 ? -13.581 -2.970 1.214 1.00 93.81 175 GLU A O 1
ATOM 1354 N N . ARG A 1 176 ? -12.060 -1.403 0.706 1.00 94.56 176 ARG A N 1
ATOM 1355 C CA . ARG A 1 176 ? -11.991 -0.822 2.051 1.00 94.56 176 ARG A CA 1
ATOM 1356 C C . ARG A 1 176 ? -13.362 -0.396 2.581 1.00 94.56 176 ARG A C 1
ATOM 1358 O O . ARG A 1 176 ? -13.677 -0.627 3.747 1.00 94.56 176 ARG A O 1
ATOM 1365 N N . GLN A 1 177 ? -14.165 0.272 1.751 1.00 93.94 177 GLN A N 1
ATOM 1366 C CA . GLN A 1 177 ? -15.502 0.735 2.133 1.00 93.94 177 GLN A CA 1
ATOM 1367 C C . GLN A 1 177 ? -16.458 -0.429 2.404 1.00 93.94 177 GLN A C 1
ATOM 1369 O O . GLN A 1 177 ? -17.264 -0.333 3.331 1.00 93.94 177 GLN A O 1
ATOM 1374 N N . VAL A 1 178 ? -16.361 -1.516 1.632 1.00 94.94 178 VAL A N 1
ATOM 1375 C CA . VAL A 1 178 ? -17.130 -2.748 1.865 1.00 94.94 178 VAL A CA 1
ATOM 1376 C C . VAL A 1 178 ? -16.758 -3.350 3.222 1.00 94.94 178 VAL A C 1
ATOM 1378 O O . VAL A 1 178 ? -17.634 -3.486 4.072 1.00 94.94 178 VAL A O 1
ATOM 1381 N N . ILE A 1 179 ? -15.464 -3.560 3.488 1.00 95.81 179 ILE A N 1
ATOM 1382 C CA . ILE A 1 179 ? -14.977 -4.112 4.766 1.00 95.81 179 ILE A CA 1
ATOM 1383 C C . ILE A 1 179 ? -15.435 -3.258 5.956 1.00 95.81 179 ILE A C 1
ATOM 1385 O O . ILE A 1 179 ? -15.882 -3.777 6.981 1.00 95.81 179 ILE A O 1
ATOM 1389 N N . LEU A 1 180 ? -15.350 -1.928 5.836 1.00 94.44 180 LEU A N 1
ATOM 1390 C CA . LEU A 1 180 ? -15.817 -1.024 6.884 1.00 94.44 180 LEU A CA 1
ATOM 1391 C C . LEU A 1 180 ? -17.319 -1.149 7.119 1.00 94.44 180 LEU A C 1
ATOM 1393 O O . LEU A 1 180 ? -17.731 -1.210 8.275 1.00 94.44 180 LEU A O 1
ATOM 1397 N N . ARG A 1 181 ? -18.131 -1.186 6.055 1.00 95.44 181 ARG A N 1
ATOM 1398 C CA . ARG A 1 181 ? -19.587 -1.351 6.156 1.00 95.44 181 ARG A CA 1
ATOM 1399 C C . ARG A 1 181 ? -19.938 -2.633 6.905 1.00 95.44 181 ARG A C 1
ATOM 1401 O O . ARG A 1 181 ? -20.734 -2.571 7.840 1.00 95.44 181 ARG A O 1
ATOM 1408 N N . ASP A 1 182 ? -19.309 -3.745 6.548 1.00 96.25 182 ASP A N 1
ATOM 1409 C CA . ASP A 1 182 ? -19.537 -5.039 7.195 1.00 96.25 182 ASP A CA 1
ATOM 1410 C C . ASP A 1 182 ? -19.173 -4.960 8.681 1.00 96.25 182 ASP A C 1
ATOM 1412 O O . ASP A 1 182 ? -19.926 -5.383 9.559 1.00 96.25 182 ASP A O 1
ATOM 1416 N N . ARG A 1 183 ? -18.068 -4.280 8.998 1.00 95.06 183 ARG A N 1
ATOM 1417 C CA . ARG A 1 183 ? -17.659 -4.052 10.383 1.00 95.06 183 ARG A CA 1
ATOM 1418 C C . ARG A 1 183 ? -18.620 -3.143 11.156 1.00 95.06 183 ARG A C 1
ATOM 1420 O O . ARG A 1 183 ? -18.863 -3.382 12.337 1.00 95.06 183 ARG A O 1
ATOM 1427 N N . PHE A 1 184 ? -19.191 -2.115 10.524 1.00 94.69 184 PHE A N 1
ATOM 1428 C CA . PHE A 1 184 ? -20.254 -1.302 11.130 1.00 94.69 184 PHE A CA 1
ATOM 1429 C C . PHE A 1 184 ? -21.491 -2.151 11.440 1.00 94.69 184 PHE A C 1
ATOM 1431 O O . PHE A 1 184 ? -22.066 -2.004 12.518 1.00 94.69 184 PHE A O 1
ATOM 1438 N N . GLN A 1 185 ? -21.871 -3.073 10.550 1.00 95.38 185 GLN A N 1
ATOM 1439 C CA . GLN A 1 185 ? -22.985 -3.993 10.790 1.00 95.38 185 GLN A CA 1
ATOM 1440 C C . GLN A 1 185 ? -22.714 -4.904 11.995 1.00 95.38 185 GLN A C 1
ATOM 1442 O O . GLN A 1 185 ? -23.601 -5.068 12.835 1.00 95.38 185 GLN A O 1
ATOM 1447 N N . LEU A 1 186 ? -21.479 -5.395 12.176 1.00 94.75 186 LEU A N 1
ATOM 1448 C CA . LEU A 1 186 ? -21.113 -6.192 13.357 1.00 94.75 186 LEU A CA 1
ATOM 1449 C C . LEU A 1 186 ? -21.325 -5.460 14.687 1.00 94.75 186 LEU A C 1
ATOM 1451 O O . LEU A 1 186 ? -21.545 -6.110 15.707 1.00 94.75 186 LEU A O 1
ATOM 1455 N N . LEU A 1 187 ? -21.282 -4.125 14.722 1.00 94.06 187 LEU A N 1
ATOM 1456 C CA . LEU A 1 187 ? -21.565 -3.374 15.953 1.00 94.06 187 LEU A CA 1
ATOM 1457 C C . LEU A 1 187 ? -23.031 -3.496 16.385 1.00 94.06 187 LEU A C 1
ATOM 1459 O O . LEU A 1 187 ? -23.318 -3.398 17.576 1.00 94.06 187 LEU A O 1
ATOM 1463 N N . THR A 1 188 ? -23.935 -3.734 15.435 1.00 91.62 188 THR A N 1
ATOM 1464 C CA . THR A 1 188 ? -25.380 -3.858 15.681 1.00 91.62 188 THR A CA 1
ATOM 1465 C C . THR A 1 188 ? -25.812 -5.278 16.038 1.00 91.62 188 THR A C 1
ATOM 1467 O O . THR A 1 188 ? -26.879 -5.463 16.619 1.00 91.62 188 THR A O 1
ATOM 1470 N N . LEU A 1 189 ? -24.977 -6.281 15.746 1.00 92.19 189 LEU A N 1
ATOM 1471 C CA . LEU A 1 189 ? -25.280 -7.669 16.072 1.00 92.19 189 LEU A CA 1
ATOM 1472 C C . LEU A 1 189 ? -25.115 -7.932 17.583 1.00 92.19 189 LEU A C 1
ATOM 1474 O O . LEU A 1 189 ? -24.164 -7.426 18.200 1.00 92.19 189 LEU A O 1
ATOM 1478 N N . PRO A 1 190 ? -26.014 -8.731 18.191 1.00 87.88 190 PRO A N 1
ATOM 1479 C CA . PRO A 1 190 ? -25.953 -9.058 19.614 1.00 87.88 190 PRO A CA 1
ATOM 1480 C C . PRO A 1 190 ? -24.738 -9.928 19.965 1.00 87.88 190 PRO A C 1
ATOM 1482 O O . PRO A 1 190 ? -24.144 -9.724 21.024 1.00 87.88 190 PRO A O 1
ATOM 1485 N N . ASP A 1 191 ? -24.324 -10.820 19.060 1.00 87.00 191 ASP A N 1
ATOM 1486 C CA . ASP A 1 191 ? -23.171 -11.708 19.244 1.00 87.00 191 ASP A CA 1
ATOM 1487 C C . ASP A 1 191 ? -22.420 -11.963 17.919 1.00 87.00 191 ASP A C 1
ATOM 1489 O O . ASP A 1 191 ? -22.562 -13.016 17.297 1.00 87.00 191 ASP A O 1
ATOM 1493 N N . PRO A 1 192 ? -21.673 -10.971 17.398 1.00 79.00 192 PRO A N 1
ATOM 1494 C CA . PRO A 1 192 ? -20.820 -11.194 16.242 1.00 79.00 192 PRO A CA 1
ATOM 1495 C C . PRO A 1 192 ? -19.642 -12.060 16.691 1.00 79.00 192 PRO A C 1
ATOM 1497 O O . PRO A 1 192 ? -18.838 -11.624 17.518 1.00 79.00 192 PRO A O 1
ATOM 1500 N N . GLY A 1 193 ? -19.536 -13.278 16.158 1.00 85.19 193 GLY A N 1
ATOM 1501 C CA . GLY A 1 193 ? -18.424 -14.176 16.470 1.00 85.19 193 GLY A CA 1
ATOM 1502 C C . GLY A 1 193 ? -17.075 -13.447 16.383 1.00 85.19 193 GLY A C 1
ATOM 1503 O O . GLY A 1 193 ? -16.805 -12.743 15.405 1.00 85.19 193 GLY A O 1
ATOM 1504 N N . CYS A 1 194 ? -16.239 -13.577 17.422 1.00 83.94 194 CYS A N 1
ATOM 1505 C CA . CYS A 1 194 ? -14.975 -12.836 17.547 1.00 83.94 194 CYS A CA 1
ATOM 1506 C C . CYS A 1 194 ? -14.020 -13.041 16.357 1.00 83.94 194 CYS A C 1
ATOM 1508 O O . CYS A 1 194 ? -13.225 -12.149 16.040 1.00 83.94 194 CYS A O 1
ATOM 1510 N N . ASP A 1 195 ? -14.131 -14.184 15.682 1.00 90.94 195 ASP A N 1
ATOM 1511 C CA . ASP A 1 195 ? -13.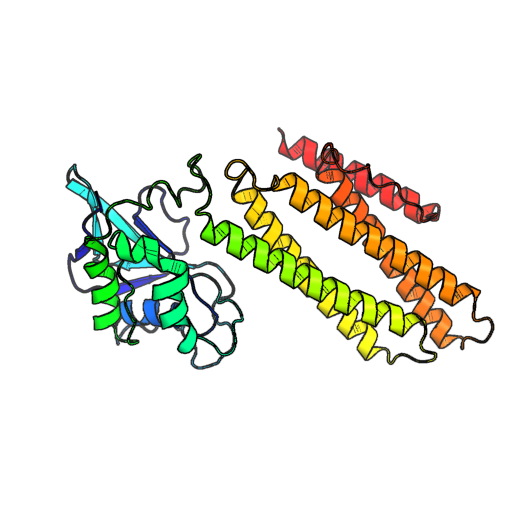314 -14.544 14.524 1.00 90.94 195 ASP A CA 1
ATOM 1512 C C . ASP A 1 195 ? -13.611 -13.651 13.314 1.00 90.94 195 ASP A C 1
ATOM 1514 O O . ASP A 1 195 ? -12.696 -13.270 12.580 1.00 90.94 195 ASP A O 1
ATOM 1518 N N . LEU A 1 196 ? -14.869 -13.231 13.137 1.00 92.56 196 LEU A N 1
ATOM 1519 C CA . LEU A 1 196 ? -15.266 -12.402 12.002 1.00 92.56 196 LEU A CA 1
ATOM 1520 C C . LEU A 1 196 ? -14.749 -10.962 12.133 1.00 92.56 196 LEU A C 1
ATOM 1522 O O . LEU A 1 196 ? -14.192 -10.433 11.175 1.00 92.56 196 LEU A O 1
ATOM 1526 N N . ASP A 1 197 ? -14.860 -10.336 13.314 1.00 89.75 197 ASP A N 1
ATOM 1527 C CA . ASP A 1 197 ? -14.295 -8.987 13.529 1.00 89.75 197 ASP A CA 1
ATOM 1528 C C . ASP A 1 197 ? -12.767 -9.005 13.386 1.00 89.75 197 ASP A C 1
ATOM 1530 O O . ASP A 1 197 ? -12.195 -8.121 12.751 1.00 89.75 197 ASP A O 1
ATOM 1534 N N . SER A 1 198 ? -12.103 -10.046 13.899 1.00 89.31 198 SER A N 1
ATOM 1535 C CA . SER A 1 198 ? -10.650 -10.204 13.756 1.00 89.31 198 SER A CA 1
ATOM 1536 C C . SER A 1 198 ? -10.234 -10.350 12.287 1.00 89.31 198 SER A C 1
ATOM 1538 O O . SER A 1 198 ? -9.282 -9.699 11.853 1.00 89.31 198 SER A O 1
ATOM 1540 N N . THR A 1 199 ? -10.987 -11.132 11.507 1.00 93.69 199 THR A N 1
ATOM 1541 C CA . THR A 1 199 ? -10.774 -11.300 10.060 1.00 93.69 199 THR A CA 1
ATOM 1542 C C . THR A 1 199 ? -10.945 -9.977 9.315 1.00 93.69 199 THR A C 1
ATOM 1544 O O . THR A 1 199 ? -10.064 -9.578 8.556 1.00 93.69 199 THR A O 1
ATOM 1547 N N . LEU A 1 200 ? -12.029 -9.238 9.577 1.00 94.25 200 LEU A N 1
ATOM 1548 C CA . LEU A 1 200 ? -12.275 -7.936 8.947 1.00 94.25 200 LEU A CA 1
ATOM 1549 C C . LEU A 1 200 ? -11.218 -6.892 9.329 1.00 94.25 200 LEU A C 1
ATOM 1551 O O . LEU A 1 200 ? -10.831 -6.078 8.493 1.00 94.25 200 LEU A O 1
ATOM 1555 N N . ILE A 1 201 ? -10.714 -6.913 10.568 1.00 90.50 201 ILE A N 1
ATOM 1556 C CA . ILE A 1 201 ? -9.600 -6.052 10.992 1.00 90.50 201 ILE A CA 1
ATOM 1557 C C . ILE A 1 201 ? -8.335 -6.366 10.190 1.00 90.50 201 ILE A C 1
ATOM 1559 O O . ILE A 1 201 ? -7.630 -5.434 9.802 1.00 90.50 201 ILE A O 1
ATOM 1563 N N . GLN A 1 202 ? -8.034 -7.645 9.953 1.00 89.75 202 GLN A N 1
ATOM 1564 C CA . GLN A 1 202 ? -6.860 -8.030 9.175 1.00 89.75 202 GLN A CA 1
ATOM 1565 C C . GLN A 1 202 ? -7.003 -7.607 7.709 1.00 89.75 202 GLN A C 1
ATOM 1567 O O . GLN A 1 202 ? -6.127 -6.913 7.201 1.00 89.75 202 GLN A O 1
ATOM 1572 N N . LEU A 1 203 ? -8.148 -7.890 7.082 1.00 93.12 203 LEU A N 1
ATOM 1573 C CA . LEU A 1 203 ? -8.434 -7.454 5.710 1.00 93.12 203 LEU A CA 1
ATOM 1574 C C . LEU A 1 203 ? -8.333 -5.932 5.558 1.00 93.12 203 LEU A C 1
ATOM 1576 O O . LEU A 1 203 ? -7.768 -5.433 4.586 1.00 93.12 203 LEU A O 1
ATOM 1580 N N . LEU A 1 204 ? -8.831 -5.173 6.540 1.00 93.31 204 LEU A N 1
ATOM 1581 C CA . LEU A 1 204 ? -8.738 -3.716 6.520 1.00 93.31 204 LEU A CA 1
ATOM 1582 C C . LEU A 1 204 ? -7.282 -3.231 6.577 1.00 93.31 204 LEU A C 1
ATOM 1584 O O . LEU A 1 204 ? -6.930 -2.301 5.854 1.00 93.31 204 LEU A O 1
ATOM 1588 N N . LYS A 1 205 ? -6.431 -3.866 7.395 1.00 88.88 205 LYS A N 1
ATOM 1589 C CA . LYS A 1 205 ? -4.991 -3.563 7.447 1.00 88.88 205 LYS A CA 1
ATOM 1590 C C . LYS A 1 205 ? -4.301 -3.871 6.122 1.00 88.88 205 LYS A C 1
ATOM 1592 O O . LYS A 1 205 ? -3.497 -3.062 5.667 1.00 88.88 205 LYS A O 1
ATOM 1597 N N . ASP A 1 206 ? -4.627 -5.003 5.506 1.00 88.56 206 ASP A N 1
ATOM 1598 C CA . ASP A 1 206 ? -4.023 -5.426 4.242 1.00 88.56 206 ASP A CA 1
ATOM 1599 C C . ASP A 1 206 ? -4.400 -4.461 3.105 1.00 88.56 206 ASP A C 1
ATOM 1601 O O . ASP A 1 206 ? -3.545 -4.028 2.326 1.00 88.56 206 ASP A O 1
ATOM 1605 N N . VAL A 1 207 ? -5.670 -4.046 3.044 1.00 92.19 207 VAL A N 1
ATOM 1606 C CA . VAL A 1 207 ? -6.154 -3.041 2.085 1.00 92.19 207 VAL A CA 1
ATOM 1607 C C . VAL A 1 207 ? -5.531 -1.665 2.335 1.00 92.19 207 VAL A C 1
ATOM 1609 O O . VAL A 1 207 ? -5.083 -1.025 1.381 1.00 92.19 207 VAL A O 1
ATOM 1612 N N . ASP A 1 208 ? -5.452 -1.209 3.589 1.00 90.00 208 ASP A N 1
ATOM 1613 C CA . ASP A 1 208 ? -4.804 0.063 3.945 1.00 90.00 208 ASP A CA 1
ATOM 1614 C C . ASP A 1 208 ? -3.302 0.049 3.583 1.00 90.00 208 ASP A C 1
ATOM 1616 O O . ASP A 1 208 ? -2.767 1.047 3.089 1.00 90.00 208 ASP A O 1
ATOM 1620 N N . GLY A 1 209 ? -2.628 -1.095 3.750 1.00 86.44 209 GLY A N 1
ATOM 1621 C CA . GLY A 1 209 ? -1.244 -1.304 3.322 1.00 86.44 209 GLY A CA 1
ATOM 1622 C C . GLY A 1 209 ? -1.076 -1.189 1.804 1.00 86.44 209 GLY A C 1
ATOM 1623 O O . GLY A 1 209 ? -0.225 -0.431 1.331 1.00 86.44 209 GLY A O 1
ATOM 1624 N N . ARG A 1 210 ? -1.932 -1.865 1.024 1.00 91.25 210 ARG A N 1
ATOM 1625 C CA . ARG A 1 210 ? -1.929 -1.758 -0.448 1.00 91.25 210 ARG A CA 1
ATOM 1626 C C . ARG A 1 210 ? -2.193 -0.330 -0.921 1.00 91.25 210 ARG A C 1
ATOM 1628 O O . ARG A 1 210 ? -1.459 0.171 -1.769 1.00 91.25 210 ARG A O 1
ATOM 1635 N N . LEU A 1 211 ? -3.188 0.345 -0.348 1.00 90.81 211 LEU A N 1
ATOM 1636 C CA . LEU A 1 211 ? -3.503 1.738 -0.676 1.00 90.81 211 LEU A CA 1
ATOM 1637 C C . LEU A 1 211 ? -2.331 2.677 -0.392 1.00 90.81 211 LEU A C 1
ATOM 1639 O O . LEU A 1 211 ? -1.997 3.502 -1.243 1.00 90.81 211 LEU A O 1
ATOM 1643 N N . THR A 1 212 ? -1.679 2.515 0.760 1.00 86.00 212 THR A N 1
ATOM 1644 C CA . THR A 1 212 ? -0.478 3.279 1.117 1.00 86.00 212 THR A CA 1
ATOM 1645 C C . THR A 1 212 ? 0.619 3.085 0.072 1.00 86.00 212 THR A C 1
ATOM 1647 O O . THR A 1 212 ? 1.190 4.066 -0.405 1.00 86.00 212 THR A O 1
ATOM 1650 N N . ASN A 1 213 ? 0.864 1.842 -0.352 1.00 86.00 213 ASN A N 1
ATOM 1651 C CA . ASN A 1 213 ? 1.866 1.531 -1.371 1.00 86.00 213 ASN A CA 1
ATOM 1652 C C . ASN A 1 213 ? 1.524 2.150 -2.733 1.00 86.00 213 ASN A C 1
ATOM 1654 O O . ASN A 1 213 ? 2.396 2.746 -3.362 1.00 86.00 213 ASN A O 1
ATOM 1658 N N . TYR A 1 214 ? 0.271 2.058 -3.184 1.00 89.44 214 TYR A N 1
ATOM 1659 C CA . TYR A 1 214 ? -0.143 2.632 -4.469 1.00 89.44 214 TYR A CA 1
ATOM 1660 C C . TYR A 1 214 ? -0.054 4.158 -4.481 1.00 89.44 214 TYR A C 1
ATOM 1662 O O . TYR A 1 214 ? 0.377 4.750 -5.467 1.00 89.44 214 TYR A O 1
ATOM 1670 N N . ILE A 1 215 ? -0.411 4.809 -3.377 1.00 86.69 215 ILE A N 1
ATOM 1671 C CA . ILE A 1 215 ? -0.307 6.265 -3.260 1.00 86.69 215 ILE A CA 1
ATOM 1672 C C . ILE A 1 215 ? 1.152 6.700 -3.171 1.00 86.69 215 ILE A C 1
ATOM 1674 O O . ILE A 1 215 ? 1.530 7.676 -3.807 1.00 86.69 215 ILE A O 1
ATOM 1678 N N . HIS A 1 216 ? 1.991 5.961 -2.444 1.00 83.62 216 HIS A N 1
ATOM 1679 C CA . HIS A 1 216 ? 3.424 6.229 -2.423 1.00 83.62 216 HIS A CA 1
ATOM 1680 C C . HIS A 1 216 ? 4.034 6.110 -3.824 1.00 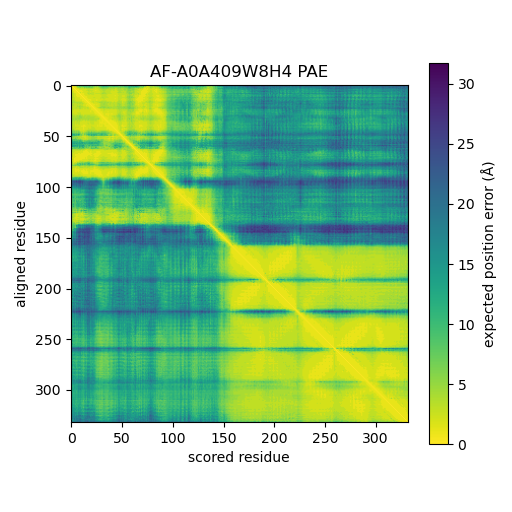83.62 216 HIS A C 1
ATOM 1682 O O . HIS A 1 216 ? 4.804 6.979 -4.220 1.00 83.62 216 HIS A O 1
ATOM 1688 N N . GLN A 1 217 ? 3.659 5.081 -4.594 1.00 83.75 217 GLN A N 1
ATOM 1689 C CA . GLN A 1 217 ? 4.054 4.970 -6.002 1.00 83.75 217 GLN A CA 1
ATOM 1690 C C . GLN A 1 217 ? 3.634 6.221 -6.775 1.00 83.75 217 GLN A C 1
ATOM 1692 O O . GLN A 1 217 ? 4.475 6.829 -7.423 1.00 83.75 217 GLN A O 1
ATOM 1697 N N . LEU A 1 218 ? 2.378 6.657 -6.633 1.00 85.12 218 LEU A N 1
ATOM 1698 C CA . LEU A 1 218 ? 1.852 7.843 -7.309 1.00 85.12 218 LEU A CA 1
ATOM 1699 C C . LEU A 1 218 ? 2.626 9.126 -6.958 1.00 85.12 218 LEU A C 1
ATOM 1701 O O . LEU A 1 218 ? 2.856 9.954 -7.830 1.00 85.12 218 LEU A O 1
ATOM 1705 N N . VAL A 1 219 ? 3.055 9.280 -5.703 1.00 82.56 219 VAL A N 1
ATOM 1706 C CA . VAL A 1 219 ? 3.860 10.428 -5.255 1.00 82.56 219 VAL A CA 1
ATOM 1707 C C . VAL A 1 219 ? 5.289 10.364 -5.799 1.00 82.56 219 VAL A C 1
ATOM 1709 O O . VAL A 1 219 ? 5.790 11.370 -6.288 1.00 82.56 219 VAL A O 1
ATOM 1712 N N . VAL A 1 220 ? 5.940 9.193 -5.760 1.00 79.88 220 VAL A N 1
ATOM 1713 C CA . VAL A 1 220 ? 7.291 8.987 -6.334 1.00 79.88 220 VAL A CA 1
ATOM 1714 C C . VAL A 1 220 ? 7.314 9.313 -7.824 1.00 79.88 220 VAL A C 1
ATOM 1716 O O . VAL A 1 220 ? 8.301 9.818 -8.346 1.00 79.88 220 VAL A O 1
ATOM 1719 N N . PHE A 1 221 ? 6.205 9.029 -8.487 1.00 76.19 221 PHE A N 1
ATOM 1720 C CA . PHE A 1 221 ? 5.971 9.280 -9.894 1.00 76.19 221 PHE A CA 1
ATOM 1721 C C . PHE A 1 221 ? 5.818 10.773 -10.253 1.00 76.19 221 PHE A C 1
ATOM 1723 O O . PHE A 1 221 ? 6.016 11.136 -11.409 1.00 76.19 221 PHE A O 1
ATOM 1730 N N . GLY A 1 222 ? 5.578 11.648 -9.272 1.00 75.19 222 GLY A N 1
ATOM 1731 C CA . GLY A 1 222 ? 5.570 13.099 -9.458 1.00 75.19 222 GLY A CA 1
ATOM 1732 C C . GLY A 1 222 ? 4.288 13.658 -10.082 1.00 75.19 222 GLY A C 1
ATOM 1733 O O . GLY A 1 222 ? 3.355 12.928 -10.424 1.00 75.19 222 GLY A O 1
ATOM 1734 N N . SER A 1 223 ? 4.219 14.991 -10.174 1.00 67.19 223 SER A N 1
ATOM 1735 C CA . SER A 1 223 ? 3.023 15.684 -10.659 1.00 67.19 223 SER A CA 1
ATOM 1736 C C . SER A 1 223 ? 2.741 15.343 -12.125 1.00 67.19 223 SER A C 1
ATOM 1738 O O . SER A 1 223 ? 3.668 15.306 -12.937 1.00 67.19 223 SER A O 1
ATOM 1740 N N . PRO A 1 224 ? 1.476 15.104 -12.493 1.00 65.56 224 PRO A N 1
ATOM 1741 C CA . PRO A 1 224 ? 1.141 14.523 -13.771 1.00 65.56 224 PRO A CA 1
ATOM 1742 C C . PRO A 1 224 ? 0.887 15.618 -14.815 1.00 65.56 224 PRO A C 1
ATOM 1744 O O . PRO A 1 224 ? 0.857 16.813 -14.514 1.00 65.56 224 PRO A O 1
ATOM 1747 N N . VAL A 1 225 ? 0.668 15.159 -16.048 1.00 68.62 225 VAL A N 1
ATOM 1748 C CA . VAL A 1 225 ? 0.099 15.894 -17.188 1.00 68.62 225 VAL A CA 1
ATOM 1749 C C . VAL A 1 225 ? -0.978 16.898 -16.731 1.00 68.62 225 VAL A C 1
ATOM 1751 O O . VAL A 1 225 ? -1.775 16.566 -15.840 1.00 68.62 225 VAL A O 1
ATOM 1754 N N . PRO A 1 226 ? -1.085 18.089 -17.355 1.00 75.50 226 PRO A N 1
ATOM 1755 C CA . PRO A 1 226 ? -2.216 18.988 -17.146 1.00 75.50 226 PRO A CA 1
ATOM 1756 C C . PRO A 1 226 ? -3.553 18.225 -17.159 1.00 75.50 226 PRO A C 1
ATOM 1758 O O . PRO A 1 226 ? -3.797 17.429 -18.066 1.00 75.50 226 PRO A O 1
ATOM 1761 N N . ASN A 1 227 ? -4.420 18.493 -16.173 1.00 79.81 227 ASN A N 1
ATOM 1762 C CA . ASN A 1 227 ? -5.754 17.896 -15.938 1.00 79.81 227 ASN A CA 1
ATOM 1763 C C . ASN A 1 227 ? -5.837 16.626 -15.075 1.00 79.81 227 ASN A C 1
ATOM 1765 O O . ASN A 1 227 ? -6.951 16.207 -14.754 1.00 79.81 227 ASN A O 1
ATOM 1769 N N . VAL A 1 228 ? -4.729 16.023 -14.645 1.00 78.62 228 VAL A N 1
ATOM 1770 C CA . VAL A 1 228 ? -4.804 14.950 -13.639 1.00 78.62 228 VAL A CA 1
ATOM 1771 C C . VAL A 1 228 ? -4.730 15.561 -12.234 1.00 78.62 228 VAL A C 1
ATOM 1773 O O . VAL A 1 228 ? -3.935 16.479 -12.020 1.00 78.62 228 VAL A O 1
ATOM 1776 N N . PRO A 1 229 ? -5.540 15.091 -11.260 1.00 84.00 229 PRO A N 1
ATOM 1777 C CA . PRO A 1 229 ? -5.438 15.573 -9.892 1.00 84.00 229 PRO A CA 1
ATOM 1778 C C . PRO A 1 229 ? -4.025 15.372 -9.350 1.00 84.00 229 PRO A C 1
ATOM 1780 O O . PRO A 1 229 ? -3.425 14.312 -9.519 1.00 84.00 229 PRO A O 1
ATOM 1783 N N . ASP A 1 230 ? -3.525 16.398 -8.677 1.00 87.31 230 ASP A N 1
ATOM 1784 C CA . ASP A 1 230 ? -2.216 16.375 -8.046 1.00 87.31 230 ASP A CA 1
ATOM 1785 C C . ASP A 1 230 ? -2.069 15.163 -7.085 1.00 87.31 230 ASP A C 1
ATOM 1787 O O . ASP A 1 230 ? -2.964 14.921 -6.262 1.00 87.31 230 ASP A O 1
ATOM 1791 N N . PRO A 1 231 ? -0.980 14.372 -7.179 1.00 86.25 231 PRO A N 1
ATOM 1792 C CA . PRO A 1 231 ? -0.725 13.228 -6.309 1.00 86.25 231 PRO A CA 1
ATOM 1793 C C . PRO A 1 231 ? -0.807 13.549 -4.818 1.00 86.25 231 PRO A C 1
ATOM 1795 O O . PRO A 1 231 ? -1.334 12.733 -4.055 1.00 86.25 231 PRO A O 1
ATOM 1798 N N . GLU A 1 232 ? -0.345 14.729 -4.388 1.00 89.06 232 GLU A N 1
ATOM 1799 C CA . GLU A 1 232 ? -0.439 15.131 -2.980 1.00 89.06 232 GLU A CA 1
ATOM 1800 C C . GLU A 1 232 ? -1.899 15.338 -2.572 1.00 89.06 232 GLU A C 1
ATOM 1802 O O . GLU A 1 232 ? -2.315 14.878 -1.506 1.00 89.06 232 GLU A O 1
ATOM 1807 N N . SER A 1 233 ? -2.719 15.920 -3.451 1.00 91.12 233 SER A N 1
ATOM 1808 C CA . SER A 1 233 ? -4.171 16.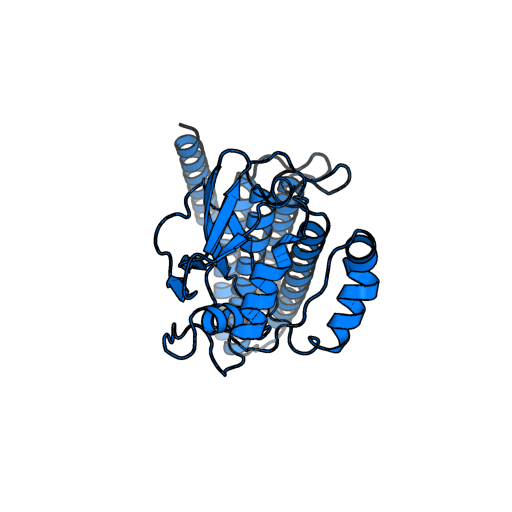004 -3.260 1.00 91.12 233 SER A CA 1
ATOM 1809 C C . SER A 1 233 ? -4.832 14.626 -3.142 1.00 91.12 233 SER A C 1
ATOM 1811 O O . SER A 1 233 ? -5.640 14.397 -2.236 1.00 91.12 233 SER A O 1
ATOM 1813 N N . ILE A 1 234 ? -4.452 13.661 -3.986 1.00 89.94 234 ILE A N 1
ATOM 1814 C CA . ILE A 1 234 ? -4.971 12.283 -3.921 1.00 89.94 234 ILE A CA 1
ATOM 1815 C C . ILE A 1 234 ? -4.563 11.603 -2.607 1.00 89.94 234 ILE A C 1
ATOM 1817 O O . ILE A 1 234 ? -5.394 10.929 -1.977 1.00 89.94 234 ILE A O 1
ATOM 1821 N N . MET A 1 235 ? -3.312 11.792 -2.178 1.00 90.94 235 MET A N 1
ATOM 1822 C CA . MET A 1 235 ? -2.794 11.295 -0.905 1.00 90.94 235 MET A CA 1
ATOM 1823 C C . MET A 1 235 ? -3.545 11.915 0.278 1.00 90.94 235 MET A C 1
ATOM 1825 O O . MET A 1 235 ? -4.016 11.188 1.156 1.00 90.94 235 MET A O 1
ATOM 1829 N N . TYR A 1 236 ? -3.727 13.237 0.278 1.00 93.88 236 TYR A N 1
ATOM 1830 C CA . TYR A 1 236 ? -4.464 13.947 1.318 1.00 93.88 236 TYR A CA 1
ATOM 1831 C C . TYR A 1 236 ? -5.905 13.440 1.418 1.00 93.88 236 TYR A C 1
ATOM 1833 O O . TYR A 1 236 ? -6.353 13.060 2.499 1.00 93.88 236 TYR A O 1
ATOM 1841 N N . GLN A 1 237 ? -6.624 13.351 0.294 1.00 93.25 237 GLN A N 1
ATOM 1842 C CA . GLN A 1 237 ? -8.000 12.842 0.258 1.00 93.25 237 GLN A CA 1
ATOM 1843 C C . GLN A 1 237 ? -8.109 11.406 0.782 1.00 93.25 237 GLN A C 1
ATOM 1845 O O . GLN A 1 237 ? -9.082 11.059 1.457 1.00 93.25 237 GLN A O 1
ATOM 1850 N N . HIS A 1 238 ? -7.117 10.557 0.498 1.00 92.19 238 HIS A N 1
ATOM 1851 C CA . HIS A 1 238 ? -7.091 9.199 1.028 1.00 92.19 238 HIS A CA 1
ATOM 1852 C C . HIS A 1 238 ? -6.955 9.181 2.550 1.00 92.19 238 HIS A C 1
ATOM 1854 O O . HIS A 1 238 ? -7.766 8.554 3.234 1.00 92.19 238 HIS A O 1
ATOM 1860 N N . LEU A 1 239 ? -5.964 9.896 3.084 1.00 93.69 239 LEU A N 1
ATOM 1861 C CA . LEU A 1 239 ? -5.732 9.979 4.523 1.00 93.69 239 LEU A CA 1
ATOM 1862 C C . LEU A 1 239 ? -6.916 10.636 5.241 1.00 93.69 239 LEU A C 1
ATOM 1864 O O . LEU A 1 239 ? -7.308 10.191 6.321 1.00 93.69 239 LEU A O 1
ATOM 1868 N N . PHE A 1 240 ? -7.538 11.638 4.616 1.00 95.31 240 PHE A N 1
ATOM 1869 C CA . PHE A 1 240 ? -8.774 12.256 5.084 1.00 95.31 240 PHE A CA 1
ATOM 1870 C C . PHE A 1 240 ? -9.892 11.215 5.188 1.00 95.31 240 PHE A C 1
ATOM 1872 O O . PHE A 1 240 ? -10.519 11.086 6.238 1.00 95.31 240 PHE A O 1
ATOM 1879 N N . SER A 1 241 ? -10.107 10.419 4.135 1.00 92.94 241 SER A N 1
ATOM 1880 C CA . SER A 1 241 ? -11.113 9.352 4.117 1.00 92.94 241 SER A CA 1
ATOM 1881 C C . SER A 1 241 ? -10.856 8.287 5.189 1.00 92.94 241 SER A C 1
ATOM 1883 O O . SER A 1 241 ? -11.793 7.895 5.893 1.00 92.94 241 SER A O 1
ATOM 1885 N N . ILE A 1 242 ? -9.600 7.859 5.378 1.00 92.94 242 ILE A N 1
ATOM 1886 C CA . ILE A 1 242 ? -9.220 6.931 6.455 1.00 92.94 242 ILE A CA 1
ATOM 1887 C C . ILE A 1 242 ? -9.576 7.529 7.818 1.00 92.94 242 ILE A C 1
ATOM 1889 O O . ILE A 1 242 ? -10.256 6.886 8.620 1.00 92.94 242 ILE A O 1
ATOM 1893 N N . THR A 1 243 ? -9.148 8.766 8.064 1.00 95.94 243 THR A N 1
ATOM 1894 C CA . THR A 1 243 ? -9.325 9.460 9.346 1.00 95.94 243 THR A CA 1
ATOM 1895 C C . THR A 1 243 ? -10.807 9.659 9.664 1.00 95.94 243 THR A C 1
ATOM 1897 O O . THR A 1 243 ? -11.256 9.361 10.774 1.00 95.94 243 THR A O 1
ATOM 1900 N N . LEU A 1 244 ? -11.596 10.075 8.670 1.00 96.25 244 LEU A N 1
ATOM 1901 C CA . LEU A 1 244 ? -13.043 10.224 8.784 1.00 96.25 244 LEU A CA 1
ATOM 1902 C C . LEU A 1 244 ? -13.733 8.890 9.089 1.00 96.25 244 LEU A C 1
ATOM 1904 O O . LEU A 1 244 ? -14.583 8.838 9.978 1.00 96.25 244 LEU A O 1
ATOM 1908 N N . SER A 1 245 ? -13.340 7.813 8.402 1.00 94.69 245 SER A N 1
ATOM 1909 C CA . SER A 1 245 ? -13.895 6.472 8.629 1.00 94.69 245 SER A CA 1
ATOM 1910 C C . SER A 1 245 ? -13.678 6.018 10.075 1.00 94.69 245 SER A C 1
ATOM 1912 O O . SER A 1 245 ? -14.596 5.505 10.714 1.00 94.69 245 SER A O 1
ATOM 1914 N N . TRP A 1 246 ? -12.480 6.249 10.626 1.00 96.12 246 TRP A N 1
ATOM 1915 C CA . TRP A 1 246 ? -12.184 5.907 12.017 1.00 96.12 246 TRP A CA 1
ATOM 1916 C C . TRP A 1 246 ? -12.977 6.758 13.011 1.00 96.12 246 TRP A C 1
ATOM 1918 O O . TRP A 1 246 ? -13.498 6.219 13.985 1.00 96.12 246 TRP A O 1
ATOM 1928 N N . GLN A 1 247 ? -13.150 8.055 12.745 1.00 97.62 247 GLN A N 1
ATOM 1929 C CA . GLN A 1 247 ? -14.026 8.920 13.542 1.00 97.62 247 GLN A CA 1
ATOM 1930 C C . GLN A 1 247 ? -15.478 8.420 13.547 1.00 97.62 247 GLN A C 1
ATOM 1932 O O . GLN A 1 247 ? -16.094 8.327 14.611 1.00 97.62 247 GLN A O 1
ATOM 1937 N N . GLN A 1 248 ? -16.021 8.059 12.383 1.00 96.62 248 GLN A N 1
ATOM 1938 C CA . GLN A 1 248 ? -17.366 7.486 12.272 1.00 96.62 248 GLN A CA 1
ATOM 1939 C C . GLN A 1 248 ? -17.476 6.169 13.048 1.00 96.62 248 GLN A C 1
ATOM 1941 O O . GLN A 1 248 ? -18.447 5.957 13.774 1.00 96.62 248 GLN A O 1
ATOM 1946 N N . PHE A 1 249 ? -16.455 5.312 12.967 1.00 95.69 249 PHE A N 1
ATOM 1947 C CA . PHE A 1 249 ? -16.426 4.044 13.690 1.00 95.69 249 PHE A CA 1
ATOM 1948 C C . PHE A 1 249 ? -16.373 4.238 15.212 1.00 95.69 249 PHE A C 1
ATOM 1950 O O . PHE A 1 249 ? -17.077 3.542 15.945 1.00 95.69 249 PHE A O 1
ATOM 1957 N N . ILE A 1 250 ? -15.620 5.226 15.704 1.00 97.06 250 ILE A N 1
ATOM 1958 C CA . ILE A 1 250 ? -15.612 5.605 17.125 1.00 97.06 250 ILE A CA 1
ATOM 1959 C C . ILE A 1 250 ? -17.009 6.031 17.581 1.00 97.06 250 ILE A C 1
ATOM 1961 O O . ILE A 1 250 ? -17.479 5.571 18.624 1.00 97.06 250 ILE A O 1
ATOM 1965 N N . HIS A 1 251 ? -17.684 6.891 16.811 1.00 97.06 251 HIS A N 1
ATOM 1966 C CA . HIS A 1 251 ? -19.043 7.333 17.131 1.00 97.06 251 HIS A CA 1
ATOM 1967 C C . HIS A 1 251 ? -20.027 6.163 17.158 1.00 97.06 251 HIS A C 1
ATOM 1969 O O . HIS A 1 251 ? -20.797 6.052 18.108 1.00 97.06 251 HIS A O 1
ATOM 1975 N N . ALA A 1 252 ? -19.940 5.240 16.196 1.00 96.19 252 ALA A N 1
ATOM 1976 C CA . ALA A 1 252 ? -20.775 4.041 16.170 1.00 96.19 252 ALA A CA 1
ATOM 1977 C C . ALA A 1 252 ? -20.527 3.120 17.378 1.00 96.19 252 ALA A C 1
ATOM 1979 O O . ALA A 1 252 ? -21.480 2.640 17.986 1.00 96.19 252 ALA A O 1
ATOM 1980 N N . ASN A 1 253 ? -19.270 2.924 17.796 1.00 95.62 253 ASN A N 1
ATOM 1981 C CA . ASN A 1 25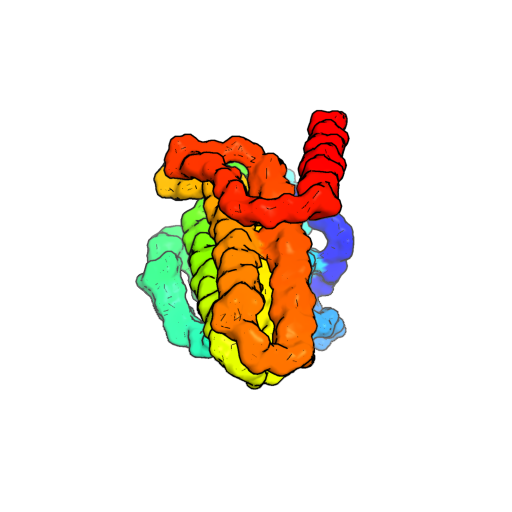3 ? -18.959 2.144 19.002 1.00 95.62 253 ASN A CA 1
ATOM 1982 C C . ASN A 1 253 ? -19.491 2.823 20.271 1.00 95.62 253 ASN A C 1
ATOM 1984 O O . ASN A 1 253 ? -20.056 2.154 21.136 1.00 95.62 253 ASN A O 1
ATOM 1988 N N . LYS A 1 254 ? -19.331 4.149 20.389 1.00 96.94 254 LYS A N 1
ATOM 1989 C CA . LYS A 1 254 ? -19.882 4.919 21.514 1.00 96.94 254 LYS A CA 1
ATOM 1990 C C . LYS A 1 254 ? -21.404 4.798 21.561 1.00 96.94 254 LYS A C 1
ATOM 1992 O O . LYS A 1 254 ? -21.944 4.519 22.625 1.00 96.94 254 LYS A O 1
ATOM 1997 N N . PHE A 1 255 ? -22.069 4.934 20.417 1.00 95.94 255 PHE A N 1
ATOM 1998 C CA . PHE A 1 255 ? -23.516 4.783 20.299 1.00 95.94 255 PHE A CA 1
ATOM 1999 C C . PHE A 1 255 ? -23.985 3.373 20.688 1.00 95.94 255 PHE A C 1
ATOM 2001 O O . PHE A 1 255 ? -24.904 3.234 21.493 1.00 95.94 255 PHE A O 1
ATOM 2008 N N . ALA A 1 256 ? -23.319 2.323 20.195 1.00 95.06 256 ALA A N 1
ATOM 2009 C CA . ALA A 1 256 ? -23.634 0.939 20.554 1.00 95.06 256 ALA A CA 1
ATOM 2010 C C . ALA A 1 256 ? -23.490 0.684 22.067 1.00 95.06 256 ALA A C 1
ATOM 2012 O O . ALA A 1 256 ? -24.328 0.016 22.673 1.00 95.06 256 ALA A O 1
ATOM 2013 N N . LEU A 1 257 ? -22.464 1.267 22.700 1.00 95.88 257 LEU A N 1
ATOM 2014 C CA . LEU A 1 257 ? -22.252 1.179 24.147 1.00 95.88 257 LEU A CA 1
ATOM 2015 C C . LEU A 1 257 ? -23.320 1.920 24.967 1.00 95.88 257 LEU A C 1
ATOM 2017 O O . LEU A 1 257 ? -23.612 1.480 26.078 1.00 95.88 257 LEU A O 1
ATOM 2021 N N . THR A 1 258 ? -23.891 3.021 24.462 1.00 95.69 258 THR A N 1
ATOM 2022 C CA . THR A 1 258 ? -24.927 3.785 25.182 1.00 95.69 258 THR A CA 1
ATOM 2023 C C . THR A 1 258 ? -26.333 3.230 24.977 1.00 95.69 258 THR A C 1
ATOM 2025 O O . THR A 1 258 ? -27.131 3.276 25.905 1.00 95.69 258 THR A O 1
ATOM 2028 N N . GLN A 1 259 ? -26.649 2.711 23.787 1.00 92.56 259 GLN A N 1
ATOM 2029 C CA . GLN A 1 259 ? -28.017 2.306 23.430 1.00 92.56 259 GLN A CA 1
ATOM 2030 C C . GLN A 1 259 ? -28.452 0.950 23.978 1.00 92.56 259 GLN A C 1
ATOM 2032 O O . GLN A 1 259 ? -29.635 0.632 23.948 1.00 92.56 259 GLN A O 1
ATOM 2037 N N . SER A 1 260 ? -27.523 0.131 24.468 1.00 87.19 260 SER A N 1
ATOM 2038 C CA . SER A 1 260 ? -27.847 -1.238 24.869 1.00 87.19 260 SER A CA 1
ATOM 2039 C C . SER A 1 260 ? -27.507 -1.488 26.346 1.00 87.19 260 SER A C 1
ATOM 2041 O O . SER A 1 260 ? -26.496 -2.125 26.666 1.00 87.19 260 SER A O 1
ATOM 2043 N N . PRO A 1 261 ? -28.353 -1.005 27.285 1.00 85.62 261 PRO A N 1
ATOM 2044 C CA . PRO A 1 261 ? -28.204 -1.302 28.709 1.00 85.62 261 PRO A CA 1
ATOM 2045 C C . PRO A 1 261 ? -28.203 -2.811 28.988 1.00 85.62 261 PRO A C 1
ATOM 2047 O O . PRO A 1 261 ? -27.529 -3.252 29.916 1.00 85.62 261 PRO A O 1
ATOM 2050 N N . SER A 1 262 ? -28.889 -3.586 28.141 1.00 89.62 262 SER A N 1
ATOM 2051 C CA . SER A 1 262 ? -29.034 -5.043 28.190 1.00 89.62 262 SER A CA 1
ATOM 2052 C C . SER A 1 262 ? -27.869 -5.841 27.588 1.00 89.62 262 SER A C 1
ATOM 2054 O O . SER A 1 262 ? -27.955 -7.066 27.532 1.00 89.62 262 SER A O 1
ATOM 2056 N N . LEU A 1 263 ? -26.777 -5.203 27.135 1.00 93.06 263 LEU A N 1
ATOM 2057 C CA . LEU A 1 263 ? -25.619 -5.957 26.632 1.00 93.06 263 LEU A CA 1
ATOM 2058 C C . LEU A 1 263 ? -25.057 -6.864 27.717 1.00 93.06 263 LEU A C 1
ATOM 2060 O O . LEU A 1 263 ? -24.782 -6.411 28.833 1.00 93.06 263 LEU A O 1
ATOM 2064 N N . SER A 1 264 ? -24.775 -8.109 27.336 1.00 93.62 264 SER A N 1
ATOM 2065 C CA . SER A 1 264 ? -24.021 -9.018 28.188 1.00 93.62 264 SER A CA 1
ATOM 2066 C C . SER A 1 264 ? -22.675 -8.381 28.587 1.00 93.62 264 SER A C 1
ATOM 2068 O O . SER A 1 264 ? -22.078 -7.623 27.803 1.00 93.62 264 SER A O 1
ATOM 2070 N N . PRO A 1 265 ? -22.150 -8.678 29.791 1.00 94.25 265 PRO A N 1
ATOM 2071 C CA . PRO A 1 265 ? -20.849 -8.169 30.224 1.00 94.25 265 PRO A CA 1
ATOM 2072 C C . PRO A 1 265 ? -19.725 -8.461 29.219 1.00 94.25 265 PRO A C 1
ATOM 2074 O O . PRO A 1 265 ? -18.900 -7.585 28.945 1.00 94.25 265 PRO A O 1
ATOM 2077 N N . ALA A 1 266 ? -19.743 -9.651 28.608 1.00 92.31 266 ALA A N 1
ATOM 2078 C CA . ALA A 1 266 ? -18.795 -10.059 27.574 1.00 92.31 266 ALA A CA 1
ATOM 2079 C C . ALA A 1 266 ? -18.871 -9.153 26.336 1.00 92.31 266 ALA A C 1
ATOM 2081 O O . ALA A 1 266 ? -17.859 -8.595 25.905 1.00 92.31 266 ALA A O 1
ATOM 2082 N N . ARG A 1 267 ? -20.077 -8.907 25.809 1.00 92.31 267 ARG A N 1
ATOM 2083 C CA . ARG A 1 267 ? -20.265 -8.046 24.634 1.00 92.31 267 ARG A CA 1
ATOM 2084 C C . ARG A 1 267 ? -19.835 -6.606 24.903 1.00 92.31 267 ARG A C 1
ATOM 2086 O O . ARG A 1 267 ? -19.171 -5.985 24.070 1.00 92.31 267 ARG A O 1
ATOM 2093 N N . ARG A 1 268 ? -20.143 -6.079 26.091 1.00 94.56 268 ARG A N 1
ATOM 2094 C CA . ARG A 1 268 ? -19.694 -4.747 26.520 1.00 94.56 268 ARG A CA 1
ATOM 2095 C C . ARG A 1 268 ? -18.166 -4.656 26.586 1.00 94.56 268 ARG A C 1
ATOM 2097 O O . ARG A 1 268 ? -17.608 -3.627 26.202 1.00 94.56 268 ARG A O 1
ATOM 2104 N N . ALA A 1 269 ? -17.485 -5.706 27.047 1.00 93.69 269 ALA A N 1
ATOM 2105 C CA . ALA A 1 269 ? -16.023 -5.763 27.064 1.00 93.69 269 ALA A CA 1
ATOM 2106 C C . ALA A 1 269 ? -15.432 -5.742 25.643 1.00 93.69 269 ALA A C 1
ATOM 2108 O O . ALA A 1 269 ? -14.508 -4.969 25.381 1.00 93.69 269 ALA A O 1
ATOM 2109 N N . VAL A 1 270 ? -16.014 -6.503 24.708 1.00 92.25 270 VAL A N 1
ATOM 2110 C CA . VAL A 1 270 ? -15.613 -6.509 23.288 1.00 92.25 270 VAL A CA 1
ATOM 2111 C C . VAL A 1 270 ? -15.770 -5.122 22.658 1.00 92.25 270 VAL A C 1
ATOM 2113 O O . VAL A 1 270 ? -14.819 -4.610 22.069 1.00 92.25 270 VAL A O 1
ATOM 2116 N N . LEU A 1 271 ? -16.918 -4.461 22.841 1.00 93.88 271 LEU A N 1
ATOM 2117 C CA . LEU A 1 271 ? -17.148 -3.111 22.308 1.00 93.88 271 LEU A CA 1
ATOM 2118 C C . LEU A 1 271 ? -16.195 -2.069 22.910 1.00 93.88 271 LEU A C 1
ATOM 2120 O O . LEU A 1 271 ? -15.695 -1.208 22.191 1.00 93.88 271 LEU A O 1
ATOM 2124 N N . LYS A 1 272 ? -15.879 -2.155 24.209 1.00 95.88 272 LYS A N 1
ATOM 2125 C CA . LYS A 1 272 ? -14.872 -1.282 24.838 1.00 95.88 272 LYS A CA 1
ATOM 2126 C C . LYS A 1 272 ? -13.474 -1.504 24.256 1.00 95.88 272 LYS A C 1
ATOM 2128 O O . LYS A 1 272 ? -12.770 -0.530 23.990 1.00 95.88 272 LYS A O 1
ATOM 2133 N N . LYS A 1 273 ? -13.083 -2.763 24.029 1.00 94.62 273 LYS A N 1
ATOM 2134 C CA . LYS A 1 273 ? -11.809 -3.117 23.383 1.00 94.62 273 LYS A CA 1
ATOM 2135 C C . LYS A 1 273 ? -11.752 -2.575 21.950 1.00 94.62 273 LYS A C 1
ATOM 2137 O O . LYS A 1 273 ? -10.772 -1.926 21.588 1.00 94.62 273 LYS A O 1
ATOM 2142 N N . SER A 1 274 ? -12.819 -2.769 21.173 1.00 94.06 274 SER A N 1
ATOM 2143 C CA . SER A 1 274 ? -12.967 -2.228 19.814 1.00 94.06 274 SER A CA 1
ATOM 2144 C C . SER A 1 274 ? -12.898 -0.696 19.795 1.00 94.06 274 SER A C 1
ATOM 2146 O O . SER A 1 274 ? -12.146 -0.123 19.005 1.00 94.06 274 SER A O 1
ATOM 2148 N N . LEU A 1 275 ? -13.601 -0.022 20.715 1.00 96.25 275 LEU A N 1
ATOM 2149 C CA . LEU A 1 275 ? -13.554 1.432 20.864 1.00 96.25 275 LEU A CA 1
ATOM 2150 C C . LEU A 1 275 ? -12.125 1.916 21.132 1.00 96.25 275 LEU A C 1
ATOM 2152 O O . LEU A 1 275 ? -11.657 2.824 20.447 1.00 96.25 275 LEU A O 1
ATOM 2156 N N . ARG A 1 276 ? -11.408 1.293 22.076 1.00 97.44 276 ARG A N 1
ATOM 2157 C CA . ARG A 1 276 ? -10.015 1.649 22.377 1.00 97.44 276 ARG A CA 1
ATOM 2158 C C . ARG A 1 276 ? -9.118 1.509 21.147 1.00 97.44 276 ARG A C 1
ATOM 2160 O O . ARG A 1 276 ? -8.433 2.465 20.796 1.00 97.44 276 ARG A O 1
ATOM 2167 N N . ALA A 1 277 ? -9.187 0.369 20.459 1.00 94.12 277 ALA A N 1
ATOM 2168 C CA . ALA A 1 277 ? -8.418 0.133 19.238 1.00 94.12 277 ALA A CA 1
ATOM 2169 C C . ALA A 1 277 ? -8.745 1.163 18.141 1.00 94.12 277 ALA A C 1
ATOM 2171 O O . ALA A 1 277 ? -7.847 1.673 17.475 1.00 94.12 277 ALA A O 1
ATOM 2172 N N . SER A 1 278 ? -10.021 1.531 17.985 1.00 94.69 278 SER A N 1
ATOM 2173 C CA . SER A 1 278 ? -10.438 2.538 17.003 1.00 94.69 278 SER A CA 1
ATOM 2174 C C . SER A 1 278 ? -9.933 3.947 17.323 1.00 94.69 278 SER A C 1
ATOM 2176 O O . SER A 1 278 ? -9.579 4.676 16.402 1.00 94.69 278 SER A O 1
ATOM 2178 N N . ILE A 1 279 ? -9.832 4.316 18.607 1.00 97.81 279 ILE A N 1
ATOM 2179 C CA . ILE A 1 279 ? -9.222 5.581 19.044 1.00 97.81 279 ILE A CA 1
ATOM 2180 C C . ILE A 1 279 ? -7.729 5.597 18.708 1.00 97.81 279 ILE A C 1
ATOM 2182 O O . ILE A 1 279 ? -7.238 6.588 18.171 1.00 97.81 279 ILE A O 1
ATOM 2186 N N . ASP A 1 280 ? -7.017 4.501 18.973 1.00 96.44 280 ASP A N 1
ATOM 2187 C CA . ASP A 1 280 ? -5.594 4.398 18.648 1.00 96.44 280 ASP A CA 1
ATOM 2188 C C . ASP A 1 280 ? -5.349 4.495 17.128 1.00 96.44 280 ASP A C 1
ATOM 2190 O O . ASP A 1 280 ? -4.474 5.252 16.696 1.00 96.44 280 ASP A O 1
ATOM 2194 N N . ASN A 1 281 ? -6.174 3.825 16.313 1.00 94.25 281 ASN A N 1
ATOM 2195 C CA . ASN A 1 281 ? -6.120 3.921 14.849 1.00 94.25 281 ASN A CA 1
ATOM 2196 C C . ASN A 1 281 ? -6.464 5.329 14.342 1.00 94.25 281 ASN A C 1
ATOM 2198 O O . ASN A 1 281 ? -5.788 5.845 13.453 1.00 94.25 281 ASN A O 1
ATOM 2202 N N . PHE A 1 282 ? -7.481 5.973 14.921 1.00 96.94 282 PHE A N 1
ATOM 2203 C CA . PHE A 1 282 ? -7.852 7.347 14.589 1.00 96.94 282 PHE A CA 1
ATOM 2204 C C . PHE A 1 282 ? -6.713 8.329 14.870 1.00 96.94 282 PHE A C 1
ATOM 2206 O O . PHE A 1 282 ? -6.386 9.133 14.003 1.00 96.94 282 PHE A O 1
ATOM 2213 N N . ILE A 1 283 ? -6.085 8.247 16.049 1.00 97.88 283 ILE A N 1
ATOM 2214 C CA . ILE A 1 283 ? -4.946 9.103 16.409 1.00 97.88 283 ILE A CA 1
ATOM 2215 C C . ILE A 1 283 ? -3.811 8.909 15.403 1.00 97.88 283 ILE A C 1
ATOM 2217 O O . ILE A 1 283 ? -3.274 9.892 14.901 1.00 97.88 283 ILE A O 1
ATOM 2221 N N . SER A 1 284 ? -3.470 7.659 15.074 1.00 95.56 284 SER A N 1
ATOM 2222 C CA . SER A 1 284 ? -2.423 7.370 14.091 1.00 95.56 284 SER A CA 1
ATOM 2223 C C . SER A 1 284 ? -2.754 7.952 12.713 1.00 95.56 284 SER A C 1
ATOM 2225 O O . SER A 1 284 ? -1.920 8.653 12.141 1.00 95.56 284 SER A O 1
ATOM 2227 N N . ALA A 1 285 ? -3.975 7.742 12.212 1.00 94.31 285 ALA A N 1
ATOM 2228 C CA . ALA A 1 285 ? -4.417 8.272 10.923 1.00 94.31 285 ALA A CA 1
ATOM 2229 C C . ALA A 1 285 ? -4.427 9.808 10.894 1.00 94.31 285 ALA A C 1
ATOM 2231 O O . ALA A 1 285 ? -3.921 10.408 9.947 1.00 94.31 285 ALA A O 1
ATOM 2232 N N . TYR A 1 286 ? -4.930 10.446 11.952 1.00 97.31 286 TYR A N 1
ATOM 2233 C CA . TYR A 1 286 ? -4.985 11.901 12.065 1.00 97.31 286 TYR A CA 1
ATOM 2234 C C . TYR A 1 286 ? -3.585 12.526 12.142 1.00 97.31 286 TYR A C 1
ATOM 2236 O O . TYR A 1 286 ? -3.339 13.548 11.500 1.00 97.31 286 TYR A O 1
ATOM 2244 N N . VAL A 1 287 ? -2.646 11.904 12.867 1.00 96.75 287 VAL A N 1
ATOM 2245 C CA . VAL A 1 287 ? -1.235 12.326 12.866 1.00 96.75 287 VAL A CA 1
ATOM 2246 C C . VAL A 1 287 ? -0.675 12.245 11.450 1.00 96.75 287 VAL A C 1
ATOM 2248 O O . VAL A 1 287 ? -0.119 13.231 10.979 1.00 96.75 287 VAL A O 1
ATOM 2251 N N . THR A 1 288 ? -0.865 11.125 10.747 1.00 93.56 288 THR A N 1
ATOM 2252 C CA . THR A 1 288 ? -0.386 10.958 9.365 1.00 93.56 288 THR A CA 1
ATOM 2253 C C . THR A 1 288 ? -0.987 12.003 8.422 1.00 93.56 288 THR A C 1
ATOM 2255 O O . THR A 1 288 ? -0.245 12.649 7.683 1.00 93.56 288 THR A O 1
ATOM 2258 N N . LEU A 1 289 ? -2.298 12.252 8.496 1.00 95.31 289 LEU A N 1
ATOM 2259 C CA . LEU A 1 289 ? -2.977 13.287 7.709 1.00 95.31 289 LEU A CA 1
ATOM 2260 C C . LEU A 1 289 ? -2.360 14.676 7.927 1.00 95.31 289 LEU A C 1
ATOM 2262 O O . LEU A 1 289 ? -2.076 15.381 6.965 1.00 95.31 289 LEU A O 1
ATOM 2266 N N . ASN A 1 290 ? -2.080 15.045 9.179 1.00 95.06 290 ASN A N 1
ATOM 2267 C CA . ASN A 1 290 ? -1.466 16.334 9.520 1.00 95.06 290 ASN A CA 1
ATOM 2268 C C . ASN A 1 290 ? -0.004 16.466 9.064 1.00 95.06 290 ASN A C 1
ATOM 2270 O O . ASN A 1 290 ? 0.565 17.552 9.140 1.00 95.06 290 ASN A O 1
ATOM 2274 N N . THR A 1 291 ? 0.628 15.372 8.636 1.00 92.88 291 THR A N 1
ATOM 2275 C CA . THR A 1 291 ? 2.048 15.371 8.244 1.00 92.88 291 THR A CA 1
ATOM 2276 C C . THR A 1 291 ? 2.262 15.516 6.755 1.00 92.88 291 THR A C 1
ATOM 2278 O O . THR A 1 291 ? 3.363 15.865 6.346 1.00 92.88 291 THR A O 1
ATOM 2281 N N . VAL A 1 292 ? 1.212 15.287 5.966 1.00 89.94 292 VAL A N 1
ATOM 2282 C CA . VAL A 1 292 ? 1.222 15.537 4.524 1.00 89.94 292 VAL A CA 1
ATOM 2283 C C . VAL A 1 292 ? 1.229 17.035 4.215 1.00 89.94 292 VAL A C 1
ATOM 2285 O O . VAL A 1 292 ? 1.773 17.433 3.196 1.00 89.94 292 VAL A O 1
ATOM 2288 N N . GLY A 1 293 ? 0.711 17.871 5.118 1.00 90.25 293 GLY A N 1
ATOM 2289 C CA . GLY A 1 293 ? 0.751 19.326 4.992 1.00 90.25 293 GLY A CA 1
ATOM 2290 C C . GLY A 1 293 ? -0.640 19.948 4.986 1.00 90.25 293 GLY A C 1
ATOM 2291 O O . GLY A 1 293 ? -1.581 19.420 5.586 1.00 90.25 293 GLY A O 1
ATOM 2292 N N . ASN A 1 294 ? -0.748 21.108 4.341 1.00 93.06 294 ASN A N 1
ATOM 2293 C CA . ASN A 1 294 ? -2.015 21.819 4.215 1.00 93.06 294 ASN A CA 1
ATOM 2294 C C . ASN A 1 294 ? -2.966 21.057 3.280 1.00 93.06 294 ASN A C 1
ATOM 2296 O O . ASN A 1 294 ? -2.507 20.432 2.323 1.00 93.06 294 ASN A O 1
ATOM 2300 N N . PRO A 1 295 ? -4.285 21.104 3.530 1.00 94.31 295 PRO A N 1
ATOM 2301 C CA . PRO A 1 295 ? -5.243 20.550 2.588 1.00 94.31 295 PRO A CA 1
ATOM 2302 C C . PRO A 1 295 ? -5.116 21.232 1.216 1.00 94.31 295 PRO A C 1
ATOM 2304 O O . PRO A 1 295 ? -4.807 22.427 1.153 1.00 94.31 295 PRO A O 1
ATOM 2307 N N . PRO A 1 296 ? -5.427 20.511 0.126 1.00 92.81 296 PRO A N 1
ATOM 2308 C CA . PRO A 1 296 ? -5.650 21.116 -1.182 1.00 92.81 296 PRO A CA 1
ATOM 2309 C C . PRO A 1 296 ? -6.661 22.265 -1.094 1.00 92.81 296 PRO A C 1
ATOM 2311 O O . PRO A 1 296 ? -7.589 22.214 -0.289 1.00 92.81 296 PRO A O 1
ATOM 2314 N N . SER A 1 297 ? -6.525 23.284 -1.945 1.00 92.31 297 SER A N 1
ATOM 2315 C CA . SER A 1 297 ? -7.342 24.512 -1.898 1.00 92.31 297 SER A CA 1
ATOM 2316 C C . SER A 1 297 ? -8.857 24.277 -1.982 1.00 92.31 297 SER A C 1
ATOM 2318 O O . SER A 1 297 ? -9.639 25.100 -1.515 1.00 92.31 297 SER A O 1
ATOM 2320 N N . ASN A 1 298 ? -9.278 23.147 -2.550 1.00 91.62 298 ASN A N 1
ATOM 2321 C CA . ASN A 1 298 ? -10.673 22.732 -2.679 1.00 91.62 298 ASN A CA 1
ATOM 2322 C C . ASN A 1 298 ? -11.168 21.806 -1.551 1.00 91.62 298 ASN A C 1
ATOM 2324 O O . ASN A 1 298 ? -12.311 21.352 -1.601 1.00 91.62 298 ASN A O 1
ATOM 2328 N N . VAL A 1 299 ? -10.338 21.491 -0.555 1.00 91.94 299 VAL A N 1
ATOM 2329 C CA . VAL A 1 299 ? -10.670 20.577 0.544 1.00 91.94 299 VAL A CA 1
ATOM 2330 C C . VAL A 1 299 ? -10.604 21.332 1.868 1.00 91.94 299 VAL A C 1
ATOM 2332 O O . VAL A 1 299 ? -9.617 21.990 2.183 1.00 91.94 299 VAL A O 1
ATOM 2335 N N . GLN A 1 300 ? -11.658 21.235 2.679 1.00 94.44 300 GLN A N 1
ATOM 2336 C CA . GLN A 1 300 ? -11.626 21.822 4.017 1.00 94.44 300 GLN A CA 1
ATOM 2337 C C . GLN A 1 300 ? -10.666 21.042 4.932 1.00 94.44 300 GLN A C 1
ATOM 2339 O O . GLN A 1 300 ? -10.647 19.806 4.876 1.00 94.44 300 GLN A O 1
ATOM 2344 N N . PRO A 1 301 ? -9.909 21.727 5.813 1.00 95.94 301 PRO A N 1
ATOM 2345 C CA . PRO A 1 301 ? -9.108 21.056 6.828 1.00 95.94 301 PRO A CA 1
ATOM 2346 C C . PRO A 1 301 ? -9.959 20.089 7.658 1.00 95.94 301 PRO A C 1
ATOM 2348 O O . PRO A 1 301 ? -11.067 20.424 8.081 1.00 95.94 301 PRO A O 1
ATOM 2351 N N . PHE A 1 302 ? -9.439 18.889 7.920 1.00 96.62 302 PHE A N 1
ATOM 2352 C CA . PHE A 1 302 ? -10.144 17.924 8.761 1.00 96.62 302 PHE A CA 1
ATOM 2353 C C . PHE A 1 302 ? -10.266 18.441 10.202 1.00 96.62 302 PHE A C 1
ATOM 2355 O O . PHE A 1 302 ? -9.265 18.587 10.904 1.00 96.62 302 PHE A O 1
ATOM 2362 N N . ALA A 1 303 ? -11.501 18.655 10.659 1.00 97.06 303 ALA A N 1
ATOM 2363 C CA . ALA A 1 303 ? -11.812 19.020 12.036 1.00 97.06 303 ALA A CA 1
ATOM 2364 C C . ALA A 1 303 ? -12.347 17.793 12.806 1.00 97.06 303 ALA A C 1
ATOM 2366 O O . ALA A 1 303 ? -13.438 17.296 12.495 1.00 97.06 303 ALA A O 1
ATOM 2367 N N . PRO A 1 304 ? -11.612 17.274 13.806 1.00 97.12 304 PRO A N 1
ATOM 2368 C CA . PRO A 1 304 ? -12.051 16.107 14.557 1.00 97.12 304 PRO A CA 1
ATOM 2369 C C . PRO A 1 304 ? -13.276 16.434 15.425 1.00 97.12 304 PRO A C 1
ATOM 2371 O O . PRO A 1 304 ? -13.268 17.375 16.213 1.00 97.12 304 PRO A O 1
ATOM 2374 N N . THR A 1 305 ? -14.325 15.616 15.326 1.00 98.00 305 THR A N 1
ATOM 2375 C CA . THR A 1 305 ? -15.536 15.713 16.172 1.00 98.00 305 THR A CA 1
ATOM 2376 C C . THR A 1 305 ? -15.498 14.749 17.358 1.00 98.00 305 THR A C 1
ATOM 2378 O O . THR A 1 305 ? -16.314 14.829 18.280 1.00 98.00 305 THR A O 1
ATOM 2381 N N . VAL A 1 306 ? -14.547 13.809 17.358 1.00 96.62 306 VAL A N 1
ATOM 2382 C CA . VAL A 1 306 ? -14.356 12.875 18.466 1.00 96.62 306 VAL A CA 1
ATOM 2383 C C . VAL A 1 306 ? -13.770 13.614 19.665 1.00 96.62 306 VAL A C 1
ATOM 2385 O O . VAL A 1 306 ? -12.624 14.054 19.645 1.00 96.62 306 VAL A O 1
ATOM 2388 N N . LYS A 1 307 ? -14.524 13.658 20.767 1.00 97.56 307 LYS A N 1
ATOM 2389 C CA . LYS A 1 307 ? -13.981 14.033 22.078 1.00 97.56 307 LYS A CA 1
ATOM 2390 C C . LYS A 1 307 ? -13.056 12.918 22.579 1.00 97.56 307 LYS A C 1
ATOM 2392 O O . LYS A 1 307 ? -13.535 11.827 22.917 1.00 97.56 307 LYS A O 1
ATOM 2397 N N . LEU A 1 308 ? -11.752 13.190 22.567 1.00 97.81 308 LEU A N 1
ATOM 2398 C CA . LEU A 1 308 ? -10.700 12.328 23.111 1.00 97.81 308 LEU A CA 1
ATOM 2399 C C . LEU A 1 308 ? -10.556 12.554 24.621 1.00 97.81 308 LEU A C 1
ATOM 2401 O O . LEU A 1 308 ? -10.710 13.683 25.088 1.00 97.81 308 LEU A O 1
ATOM 2405 N N . GLY A 1 309 ? -10.255 11.495 25.377 1.00 97.06 309 GLY A N 1
ATOM 2406 C CA . GLY A 1 309 ? -9.914 11.621 26.797 1.00 97.06 309 GLY A CA 1
ATOM 2407 C C . GLY A 1 309 ? -8.552 12.292 26.998 1.00 97.06 309 GLY A C 1
ATOM 2408 O O . GLY A 1 309 ? -7.757 12.371 26.065 1.00 97.06 309 GLY A O 1
ATOM 2409 N N . MET A 1 310 ? -8.253 12.741 28.220 1.00 98.00 310 MET A N 1
ATOM 2410 C CA . MET A 1 310 ? -7.001 13.450 28.533 1.00 98.00 310 MET A CA 1
ATOM 2411 C C . MET A 1 310 ? -5.748 12.668 28.099 1.00 98.00 310 MET A C 1
ATOM 2413 O O . MET A 1 310 ? -4.885 13.222 27.426 1.00 98.00 310 MET A O 1
ATOM 2417 N N . LEU A 1 311 ? -5.674 11.365 28.401 1.00 98.00 311 LEU A N 1
ATOM 2418 C CA . LEU A 1 311 ? -4.542 10.517 27.995 1.00 98.00 311 LEU A CA 1
ATOM 2419 C C . LEU A 1 311 ? -4.399 10.407 26.469 1.00 98.00 311 LEU A C 1
ATOM 2421 O O . LEU A 1 311 ? -3.287 10.411 25.946 1.00 98.00 311 LEU A O 1
ATOM 2425 N N . ASP A 1 312 ? -5.519 10.355 25.748 1.00 98.06 312 ASP A N 1
ATOM 2426 C CA . ASP A 1 312 ? -5.533 10.285 24.285 1.00 98.06 312 ASP A CA 1
ATOM 2427 C C . ASP A 1 312 ? -5.118 11.608 23.641 1.00 98.06 312 ASP A C 1
ATOM 2429 O O . ASP A 1 312 ? -4.419 11.607 22.630 1.00 98.06 312 ASP A O 1
ATOM 2433 N N . GLN A 1 313 ? -5.495 12.736 24.246 1.00 98.00 313 GLN A N 1
ATOM 2434 C CA . GLN A 1 313 ? -5.049 14.063 23.820 1.00 98.00 313 GLN A CA 1
ATOM 2435 C C . GLN A 1 313 ? -3.543 14.247 24.038 1.00 98.00 313 GLN A C 1
ATOM 2437 O O . GLN A 1 313 ? -2.857 14.742 23.141 1.00 98.00 313 GLN A O 1
ATOM 2442 N N . ILE A 1 314 ? -3.017 13.803 25.189 1.00 97.94 314 ILE A N 1
ATOM 2443 C CA . ILE A 1 314 ? -1.573 13.798 25.467 1.00 97.94 314 ILE A CA 1
ATOM 2444 C C . ILE A 1 314 ? -0.860 12.961 24.405 1.00 97.94 314 ILE A C 1
ATOM 2446 O O . ILE A 1 314 ? 0.024 13.471 23.721 1.00 97.94 314 ILE A O 1
ATOM 2450 N N . LYS A 1 315 ? -1.306 11.715 24.188 1.00 97.81 315 LYS A N 1
ATOM 2451 C CA . LYS A 1 315 ? -0.744 10.817 23.168 1.00 97.81 315 LYS A CA 1
ATOM 2452 C C . LYS A 1 315 ? -0.751 11.452 21.777 1.00 97.81 315 LYS A C 1
ATOM 2454 O O . LYS A 1 315 ? 0.271 11.421 21.094 1.00 97.81 315 LYS A O 1
ATOM 2459 N N . LEU A 1 316 ? -1.875 12.038 21.362 1.00 97.50 316 LEU A N 1
ATOM 2460 C CA . LEU A 1 316 ? -1.995 12.719 20.075 1.00 97.50 316 LEU A CA 1
ATOM 2461 C C . LEU A 1 316 ? -0.977 13.862 19.951 1.00 97.50 316 LEU A C 1
ATOM 2463 O O . LEU A 1 316 ? -0.244 13.931 18.966 1.00 97.50 316 LEU A O 1
ATOM 2467 N N . THR A 1 317 ? -0.890 14.718 20.967 1.00 97.62 317 THR A N 1
ATOM 2468 C CA . THR A 1 317 ? 0.020 15.873 20.979 1.00 97.62 317 THR A CA 1
ATOM 2469 C C . THR A 1 317 ? 1.479 15.430 20.910 1.00 97.62 317 THR A C 1
ATOM 2471 O O . THR A 1 317 ? 2.240 15.932 20.081 1.00 97.62 317 THR A O 1
ATOM 2474 N N . THR A 1 318 ? 1.857 14.431 21.715 1.00 97.94 318 THR A N 1
ATOM 2475 C CA . THR A 1 318 ? 3.202 13.846 21.716 1.00 97.94 318 THR A CA 1
ATOM 2476 C C . THR A 1 318 ? 3.565 13.272 20.347 1.00 97.94 318 THR A C 1
ATOM 2478 O O . THR A 1 318 ? 4.651 13.546 19.839 1.00 97.94 318 THR A O 1
ATOM 2481 N N . LEU A 1 319 ? 2.660 12.520 19.711 1.00 97.62 319 LEU A N 1
ATOM 2482 C CA . LEU A 1 319 ? 2.905 11.946 18.384 1.00 97.62 319 LEU A CA 1
ATOM 2483 C C . LEU A 1 319 ? 3.022 13.021 17.298 1.00 97.62 319 LEU A C 1
ATOM 2485 O O . LEU A 1 319 ? 3.920 12.938 16.459 1.00 97.62 319 LEU A O 1
ATOM 2489 N N . MET A 1 320 ? 2.172 14.053 17.325 1.00 96.81 320 MET A N 1
ATOM 2490 C CA . MET A 1 320 ? 2.272 15.180 16.391 1.00 96.81 320 MET A CA 1
ATOM 2491 C C . MET A 1 320 ? 3.611 15.913 16.536 1.00 96.81 320 MET A C 1
ATOM 2493 O O . MET A 1 320 ? 4.263 16.209 15.533 1.00 96.81 320 MET A O 1
ATOM 2497 N N . GLN A 1 321 ? 4.053 16.176 17.769 1.00 96.94 321 GLN A N 1
ATOM 2498 C CA . GLN A 1 321 ? 5.336 16.828 18.032 1.00 96.94 321 GLN A CA 1
ATOM 2499 C C . GLN A 1 321 ? 6.518 15.966 17.573 1.00 96.94 321 GLN A C 1
ATOM 2501 O O . GLN A 1 321 ? 7.389 16.457 16.853 1.00 96.94 321 GLN A O 1
ATOM 2506 N N . ALA A 1 322 ? 6.529 14.677 17.926 1.00 97.31 322 ALA A N 1
ATOM 2507 C CA . ALA A 1 322 ? 7.575 13.744 17.511 1.00 97.31 322 ALA A CA 1
ATOM 2508 C C . ALA A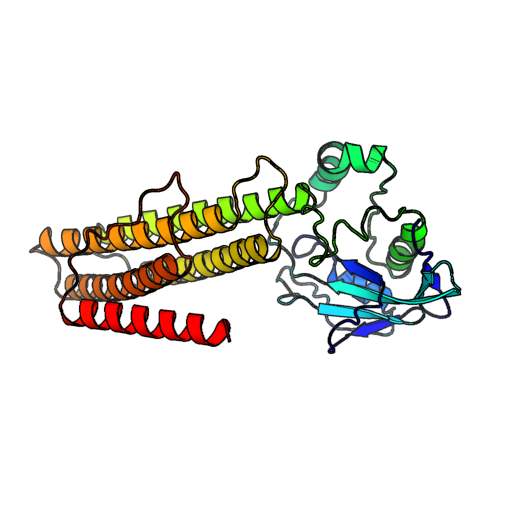 1 322 ? 7.696 13.674 15.982 1.00 97.31 322 ALA A C 1
ATOM 2510 O O . ALA A 1 322 ? 8.797 13.687 15.430 1.00 97.31 322 ALA A O 1
ATOM 2511 N N . LYS A 1 323 ? 6.559 13.660 15.282 1.00 94.56 323 LYS A N 1
ATOM 2512 C CA . LYS A 1 323 ? 6.533 13.589 13.825 1.00 94.56 323 LYS A CA 1
ATOM 2513 C C . LYS A 1 323 ? 7.006 14.882 13.156 1.00 94.56 323 LYS A C 1
ATOM 2515 O O . LYS A 1 323 ? 7.752 14.808 12.183 1.00 94.56 323 LYS A O 1
ATOM 2520 N N . ARG A 1 324 ? 6.662 16.054 13.705 1.00 93.94 324 ARG A N 1
ATOM 2521 C CA . ARG A 1 324 ? 7.212 17.349 13.257 1.00 93.94 324 ARG A CA 1
ATOM 2522 C C . ARG A 1 324 ? 8.734 17.393 13.390 1.00 93.94 324 ARG A C 1
ATOM 2524 O O . ARG A 1 324 ? 9.409 17.751 12.430 1.00 93.94 324 ARG A O 1
ATOM 2531 N N . LEU A 1 325 ? 9.274 16.954 14.530 1.00 96.50 325 LEU A N 1
ATOM 2532 C CA . LEU A 1 325 ? 10.724 16.868 14.743 1.00 96.50 325 LEU A CA 1
ATOM 2533 C C . LEU A 1 325 ? 11.393 15.905 13.750 1.00 96.50 325 LEU A C 1
ATOM 2535 O O . LEU A 1 325 ? 12.472 16.193 13.239 1.00 96.50 325 LEU A O 1
ATOM 2539 N N . GLN A 1 326 ? 10.749 14.775 13.438 1.00 96.06 326 GLN A N 1
ATOM 2540 C CA . GLN A 1 326 ? 11.248 13.835 12.433 1.00 96.06 326 GLN A CA 1
ATOM 2541 C C . GLN A 1 326 ? 11.338 14.480 11.041 1.00 96.06 326 GLN A C 1
ATOM 2543 O O . GLN A 1 326 ? 12.329 14.273 10.346 1.00 96.06 326 GLN A O 1
ATOM 2548 N N . LEU A 1 327 ? 10.321 15.244 10.632 1.00 91.12 327 LEU A N 1
ATOM 2549 C CA . LEU A 1 327 ? 10.312 15.933 9.338 1.00 91.12 327 LEU A CA 1
ATOM 2550 C C . LEU A 1 327 ? 11.378 17.033 9.272 1.00 91.12 327 LEU A C 1
ATOM 2552 O O . LEU A 1 327 ? 12.087 17.115 8.277 1.00 91.12 327 LEU A O 1
ATOM 2556 N N . GLN A 1 328 ? 11.560 17.804 10.349 1.00 94.88 328 GLN A N 1
ATOM 2557 C CA . GLN A 1 328 ? 12.621 18.816 10.436 1.00 94.88 328 GLN A CA 1
ATOM 2558 C C . GLN A 1 328 ? 14.018 18.204 10.287 1.00 94.88 328 GLN A C 1
ATOM 2560 O O . GLN A 1 328 ? 14.845 18.741 9.564 1.00 94.88 328 GLN A O 1
ATOM 2565 N N . ARG A 1 329 ? 14.271 17.046 10.913 1.00 95.94 329 ARG A N 1
ATOM 2566 C CA . ARG A 1 329 ? 15.552 16.333 10.776 1.00 95.94 329 ARG A CA 1
ATOM 2567 C C . ARG A 1 329 ? 15.814 15.806 9.368 1.00 95.94 329 ARG A C 1
ATOM 2569 O O . ARG A 1 329 ? 16.968 15.676 9.003 1.00 95.94 329 ARG A O 1
ATOM 2576 N N . LYS A 1 330 ? 14.770 15.469 8.605 1.00 92.62 330 LYS A N 1
ATOM 2577 C CA . LYS A 1 330 ? 14.906 15.006 7.213 1.00 92.62 330 LYS A CA 1
ATOM 2578 C C . LYS A 1 330 ? 15.190 16.139 6.223 1.00 92.62 330 LYS A C 1
ATOM 2580 O O . LYS A 1 330 ? 15.532 15.846 5.086 1.00 92.62 330 LYS A O 1
ATOM 2585 N N . ALA A 1 331 ? 14.982 17.389 6.631 1.00 92.00 331 ALA A N 1
ATOM 2586 C CA . ALA A 1 331 ? 15.205 18.565 5.796 1.00 92.00 331 ALA A CA 1
ATOM 2587 C C . ALA A 1 331 ? 16.618 19.165 5.945 1.00 92.00 331 ALA A C 1
ATOM 2589 O O . ALA A 1 331 ? 16.943 20.091 5.206 1.0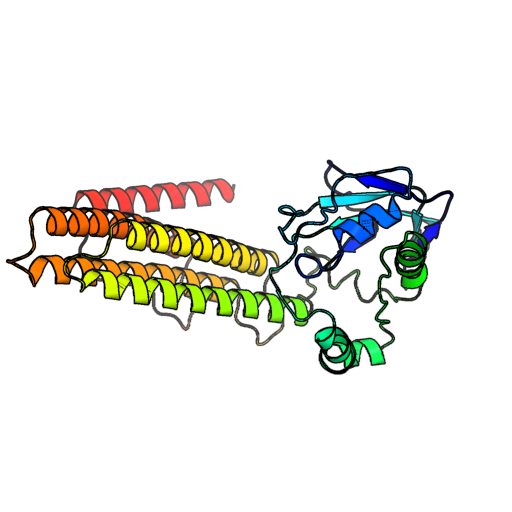0 92.00 331 ALA A O 1
ATOM 2590 N N . LEU A 1 332 ? 17.418 18.670 6.901 1.00 92.69 332 LEU A N 1
ATOM 2591 C CA . LEU A 1 332 ? 18.820 19.043 7.135 1.00 92.69 332 LEU A CA 1
ATOM 2592 C C . LEU A 1 332 ? 19.760 18.076 6.413 1.00 92.69 332 LEU A C 1
ATOM 2594 O O . LEU A 1 332 ? 20.789 18.556 5.896 1.00 92.69 332 LEU A O 1
#

InterPro domains:
  IPR006073 GTP binding domain [PF01926] (26-105)
  IPR027417 P-loop containing nucleoside triphosphate hydrolase [G3DSA:3.40.50.300] (25-143)
  IPR027417 P-loop containing nucleoside triphosphate hydrolase [SSF52540] (18-99)

pLDDT: mean 84.09, std 13.73, range [44.47, 98.06]

Mean predicted aligned error: 10.18 Å

Nearest PDB structures (foldseek):
  1lvf-assembly2_B  TM=5.293E-01  e=1.343E+00  Rattus norvegicus
  7vg4-assembly3_F  TM=4.764E-01  e=2.382E+00  Methylorubrum extorquens AM1
  3fyq-assembly1_A  TM=3.737E-01  e=2.037E+00  Drosophila melanogaster

Foldseek 3Di:
DFQAKDQQDQKAKDWDPDPDDPQAAEAEDDAAQVLCLQLLNCQRRPPVDCPVQDDPDSDWSDPAWTKMWIPRIWGADPVRDTHTYIYIYDTHHPPPDCPPVCVCCCCVPVCVVVVVVPDDDADQPSHSVSSVCVVNVCRVVPPPPPQQPPLPHPHANPVVVVVVLVVQLVVLVVVLVVLLVVLLVLLVDLCDDPVSNVVSVVSNVVSVVSNVVSLVVVVSSAAHDPPDPGSLQVVLVVLLVQLVSLLVQLVSLVCSLPVCPPRDPVSNVVSVVSNVVSLVSNLVSVLVSVLSDDHDPPDDPDDRPDDDDPVSVVVSVVSNVVSVVVVVVVVD

Solvent-accessible surface area (backbone atoms only — not comparable to full-atom values): 18909 Å² total; per-residue (Å²): 111,38,55,45,60,43,73,79,55,84,59,30,58,44,82,46,88,65,84,79,63,87,79,43,46,76,44,76,50,80,56,39,36,84,66,45,64,48,41,42,54,38,23,39,25,36,99,86,40,84,78,78,58,55,67,98,55,86,63,71,70,44,82,56,77,44,43,28,36,40,40,44,37,30,30,39,47,95,84,75,47,71,24,52,30,32,40,34,47,49,43,39,39,94,56,87,88,51,81,68,75,40,48,60,44,40,52,68,62,74,38,32,68,50,40,75,72,67,51,78,94,77,85,78,75,82,37,37,67,42,38,47,48,53,62,51,63,49,38,76,53,52,56,73,49,72,52,46,70,28,83,88,42,95,42,46,57,50,65,65,62,51,53,51,50,51,48,54,46,51,52,42,51,50,53,44,50,52,49,50,51,55,54,56,52,47,64,73,44,89,77,59,59,71,67,55,59,54,48,46,53,50,54,45,51,54,39,52,51,51,44,51,52,52,45,50,51,43,48,69,62,43,74,57,55,93,91,54,81,45,37,67,49,55,47,51,54,49,35,46,51,53,26,50,51,29,47,52,49,36,52,51,40,52,48,48,67,67,76,42,87,82,54,51,71,66,53,50,50,51,48,51,52,49,35,51,54,34,50,55,51,24,48,53,34,46,45,54,43,63,68,79,51,81,61,49,96,92,46,78,72,89,75,84,83,71,86,69,54,73,72,53,47,49,52,44,52,53,51,43,51,55,51,52,54,52,54,57,63,73,75,110

Organism: NCBI:txid181874